Protein AF-A0A1C3ESZ2-F1 (afdb_monomer_lite)

Secondary structure (DSSP, 8-state):
-------S----------TTHHHHHHHHHHHHHHHHHHHHH-------HHHHHHHHHHHHHHHHHTT--EEEEETTGGG---HHHHHHHHHHHTT--TTT--EEEEE---THHHHHHHT-HHHHTT-S-----PPPPHHHHHHHHHHHHHHTT--S--B-HHHHHHHHHHHTT-HHHHHHHHHHHHHHHHHTT-SSB-HHHHHHHHHHHHHHHH-

Sequence (215 aa):
AEQGDPATRKNAFFHSSAGGVQSVFAELLGYIASKLVHAATGDHRPVTADSSLQMIEQHLTALTAAGTKTILLFDDAQLIEDRRVFGVIQSLMNFSQPGKMELVTIFAGQLELVSAIKRMRPLDERMAFKCLLLPLSLEETTQYVTGRMAAAGCRANVFSTDALQAIHLLSSGVPRRINRLCDFALLVGYSENLARLTAEHIHAVAEEMLSAMAA

Structure (mmCIF, N/CA/C/O backbone):
data_AF-A0A1C3ESZ2-F1
#
_entry.id   AF-A0A1C3ESZ2-F1
#
loop_
_atom_site.group_PDB
_atom_site.id
_atom_site.type_symbol
_atom_site.label_atom_id
_atom_site.label_alt_id
_atom_site.label_comp_id
_atom_site.label_asym_id
_atom_site.label_entity_id
_atom_site.label_seq_id
_atom_site.pdbx_PDB_ins_code
_atom_site.Cartn_x
_atom_site.Cartn_y
_atom_site.Cartn_z
_atom_site.occupancy
_atom_site.B_iso_or_equiv
_atom_site.auth_seq_id
_atom_site.auth_comp_id
_atom_site.auth_asym_id
_atom_site.auth_atom_id
_atom_site.pdbx_PDB_model_num
ATOM 1 N N . ALA A 1 1 ? 37.715 9.803 -52.782 1.00 34.69 1 ALA A N 1
ATOM 2 C CA . ALA A 1 1 ? 38.338 10.292 -51.542 1.00 34.69 1 ALA A CA 1
ATOM 3 C C . ALA A 1 1 ? 37.195 10.679 -50.610 1.00 34.69 1 ALA A C 1
ATOM 5 O O . ALA A 1 1 ? 36.602 11.728 -50.810 1.00 34.69 1 ALA A O 1
ATOM 6 N N . GLU A 1 2 ? 36.553 9.676 -50.002 1.00 29.61 2 GLU A N 1
ATOM 7 C CA . GLU A 1 2 ? 36.829 9.175 -48.628 1.00 29.61 2 GLU A CA 1
ATOM 8 C C . GLU A 1 2 ? 36.249 10.148 -47.583 1.00 29.61 2 GLU A C 1
ATOM 10 O O . GLU A 1 2 ? 36.651 11.302 -47.542 1.00 29.61 2 GLU A O 1
ATOM 15 N N . GLN A 1 3 ? 35.108 9.832 -46.945 1.00 27.58 3 GLN A N 1
ATOM 16 C CA . GLN A 1 3 ? 34.959 9.007 -45.717 1.00 27.58 3 GLN A CA 1
ATOM 17 C C . GLN A 1 3 ? 35.785 9.568 -44.541 1.00 27.58 3 GLN A C 1
ATOM 19 O O . GLN A 1 3 ? 36.974 9.785 -44.692 1.00 27.58 3 GLN A O 1
ATOM 24 N N . GLY A 1 4 ? 35.269 9.796 -43.332 1.00 28.92 4 GLY A N 1
ATOM 25 C CA . GLY A 1 4 ? 33.964 9.523 -42.736 1.00 28.92 4 GLY A CA 1
ATOM 26 C C . GLY A 1 4 ? 33.914 10.088 -41.304 1.00 28.92 4 GLY A C 1
ATOM 27 O O . GLY A 1 4 ? 34.942 10.441 -40.732 1.00 28.92 4 GLY A O 1
ATOM 28 N N . ASP A 1 5 ? 32.709 10.172 -40.746 1.00 32.16 5 ASP A N 1
ATOM 29 C CA . ASP A 1 5 ? 32.424 10.544 -39.355 1.00 32.16 5 ASP A CA 1
ATOM 30 C C . ASP A 1 5 ? 32.190 9.267 -38.515 1.00 32.16 5 ASP A C 1
ATOM 32 O O . ASP A 1 5 ? 31.313 8.473 -38.880 1.00 32.16 5 ASP A O 1
ATOM 36 N N . PRO A 1 6 ? 32.946 9.014 -37.424 1.00 32.72 6 PRO A N 1
ATOM 37 C CA . PRO A 1 6 ? 32.731 7.858 -36.567 1.00 32.72 6 PRO A CA 1
ATOM 38 C C . PRO A 1 6 ? 32.384 8.268 -35.123 1.00 32.72 6 PRO A C 1
ATOM 40 O O . PRO A 1 6 ? 33.238 8.184 -34.241 1.00 32.72 6 PRO A O 1
ATOM 43 N N . ALA A 1 7 ? 31.137 8.662 -34.825 1.00 32.56 7 ALA A N 1
ATOM 44 C CA . ALA A 1 7 ? 30.740 8.859 -33.418 1.00 32.56 7 ALA A CA 1
ATOM 45 C C . ALA A 1 7 ? 29.271 8.580 -33.029 1.00 32.56 7 ALA A C 1
ATOM 47 O O . ALA A 1 7 ? 28.876 8.929 -31.917 1.00 32.56 7 ALA A O 1
ATOM 48 N N . THR A 1 8 ? 28.441 7.920 -33.851 1.00 35.66 8 THR A N 1
ATOM 49 C CA . THR A 1 8 ? 27.009 7.720 -33.493 1.00 35.66 8 THR A CA 1
ATOM 50 C C . THR A 1 8 ? 26.439 6.328 -33.770 1.00 35.66 8 THR A C 1
ATOM 52 O O . THR A 1 8 ? 25.285 6.179 -34.158 1.00 35.66 8 THR A O 1
ATOM 55 N N . ARG A 1 9 ? 27.215 5.272 -33.507 1.00 29.39 9 ARG A N 1
ATOM 56 C CA . ARG A 1 9 ? 26.671 3.913 -33.338 1.00 29.39 9 ARG A CA 1
ATOM 57 C C . ARG A 1 9 ? 27.417 3.164 -32.242 1.00 29.39 9 ARG A C 1
ATOM 59 O O . ARG A 1 9 ? 28.339 2.404 -32.509 1.00 29.39 9 ARG A O 1
ATOM 66 N N . LYS A 1 10 ? 26.969 3.328 -30.998 1.00 26.47 10 LYS A N 1
ATOM 67 C CA . LYS A 1 10 ? 27.101 2.267 -29.992 1.00 26.47 10 LYS A CA 1
ATOM 68 C C . LYS A 1 10 ? 25.783 1.505 -29.957 1.00 26.47 10 LYS A C 1
ATOM 70 O O . LYS A 1 10 ? 25.014 1.606 -29.010 1.00 26.47 10 LYS A O 1
ATOM 75 N N . ASN A 1 11 ? 25.528 0.768 -31.039 1.00 28.88 11 ASN A N 1
ATOM 76 C CA . ASN A 1 11 ? 24.635 -0.377 -30.964 1.00 28.88 11 ASN A CA 1
ATOM 77 C C . ASN A 1 11 ? 25.188 -1.277 -29.858 1.00 28.88 11 ASN A C 1
ATOM 79 O O . ASN A 1 11 ? 26.387 -1.566 -29.841 1.00 28.88 11 ASN A O 1
ATOM 83 N N . ALA A 1 12 ? 24.329 -1.656 -28.921 1.00 30.34 12 ALA A N 1
ATOM 84 C CA . ALA A 1 12 ? 24.609 -2.665 -27.920 1.00 30.34 12 ALA A CA 1
ATOM 85 C C . ALA A 1 12 ? 24.914 -3.994 -28.634 1.00 30.34 12 ALA A C 1
ATOM 87 O O . ALA A 1 12 ? 24.028 -4.797 -28.901 1.00 30.34 12 ALA A O 1
ATOM 88 N N . PHE A 1 13 ? 26.174 -4.190 -29.021 1.00 26.06 13 PHE A N 1
ATOM 89 C CA . PHE A 1 13 ? 26.676 -5.459 -29.523 1.00 26.06 13 PHE A CA 1
ATOM 90 C C . PHE A 1 13 ? 26.747 -6.432 -28.347 1.00 26.06 13 PHE A C 1
ATOM 92 O O . PHE A 1 13 ? 27.609 -6.294 -27.481 1.00 26.06 13 PHE A O 1
ATOM 99 N N . PHE A 1 14 ? 25.873 -7.435 -28.335 1.00 34.31 14 PHE A N 1
ATOM 100 C CA . PHE A 1 14 ? 26.014 -8.602 -27.469 1.00 34.31 14 PHE A CA 1
ATOM 101 C C . PHE A 1 14 ? 26.018 -9.862 -28.336 1.00 34.31 14 PHE A C 1
ATOM 103 O O . PHE A 1 14 ? 24.979 -10.342 -28.783 1.00 34.31 14 PHE A O 1
ATOM 110 N N . HIS A 1 15 ? 27.222 -10.373 -28.609 1.00 28.59 15 HIS A N 1
ATOM 111 C CA . HIS A 1 15 ? 27.424 -11.653 -29.279 1.00 28.59 15 HIS A CA 1
ATOM 112 C C . HIS A 1 15 ? 27.207 -12.835 -28.319 1.00 28.59 15 HIS A C 1
ATOM 114 O O . HIS A 1 15 ? 27.638 -12.830 -27.170 1.00 28.59 15 HIS A O 1
ATOM 120 N N . SER A 1 16 ? 26.546 -13.846 -28.886 1.00 35.28 16 SER A N 1
ATOM 121 C CA . SER A 1 16 ? 26.226 -15.204 -28.434 1.00 35.28 16 SER A CA 1
ATOM 122 C C . SER A 1 16 ? 27.235 -15.922 -27.521 1.00 35.28 16 SER A C 1
ATOM 124 O O . SER A 1 16 ? 28.388 -16.128 -27.896 1.00 35.28 16 SER A O 1
ATOM 126 N N . SER A 1 17 ? 26.738 -16.469 -26.405 1.00 30.50 17 SER A N 1
ATOM 127 C CA . SER A 1 17 ? 26.894 -17.890 -26.020 1.00 30.50 17 SER A CA 1
ATOM 128 C C . SER A 1 17 ? 26.092 -18.214 -24.740 1.00 30.50 17 SER A C 1
ATOM 130 O O . SER A 1 17 ? 26.008 -17.396 -23.831 1.00 30.50 17 SER A O 1
ATOM 132 N N . ALA A 1 18 ? 25.514 -19.424 -24.689 1.00 35.22 18 ALA A N 1
ATOM 133 C CA . ALA A 1 18 ? 24.713 -20.046 -23.614 1.00 35.22 18 ALA A CA 1
ATOM 134 C C . ALA A 1 18 ? 23.215 -19.647 -23.516 1.00 35.22 18 ALA A C 1
ATOM 136 O O . ALA A 1 18 ? 22.815 -18.646 -22.919 1.00 35.22 18 ALA A O 1
ATOM 137 N N . GLY A 1 19 ? 22.367 -20.517 -24.082 1.00 39.34 19 GLY A N 1
ATOM 138 C CA . GLY A 1 19 ? 20.921 -20.376 -24.317 1.00 39.34 19 GLY A CA 1
ATOM 139 C C . GLY A 1 19 ? 19.986 -20.392 -23.100 1.00 39.34 19 GLY A C 1
ATOM 140 O O . GLY A 1 19 ? 18.887 -20.916 -23.197 1.00 39.34 19 GLY A O 1
ATOM 141 N N . GLY A 1 20 ? 20.381 -19.799 -21.974 1.00 43.81 20 GLY A N 1
ATOM 142 C CA . GLY A 1 20 ? 19.466 -19.522 -20.855 1.00 43.81 20 GLY A CA 1
ATOM 143 C C . GLY A 1 20 ? 19.143 -18.035 -20.681 1.00 43.81 20 GLY A C 1
ATOM 144 O O . GLY A 1 20 ? 18.100 -17.686 -20.140 1.00 43.81 20 GLY A O 1
ATOM 145 N N . VAL A 1 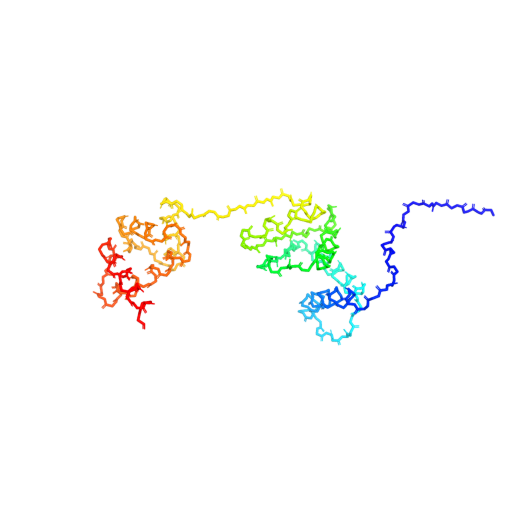21 ? 20.045 -17.145 -21.112 1.00 43.34 21 VAL A N 1
ATOM 146 C CA . VAL A 1 21 ? 19.973 -15.694 -20.845 1.00 43.34 21 VAL A CA 1
ATOM 147 C C . VAL A 1 21 ? 19.064 -14.963 -21.832 1.00 43.34 21 VAL A C 1
ATOM 149 O O . VAL A 1 21 ? 18.317 -14.077 -21.431 1.00 43.34 21 VAL A O 1
ATOM 152 N N . GLN A 1 22 ? 19.087 -15.355 -23.109 1.00 51.62 22 GLN A N 1
ATOM 153 C CA . GLN A 1 22 ? 18.231 -14.751 -24.132 1.00 51.62 22 GLN A CA 1
ATOM 154 C C . GLN A 1 22 ? 16.761 -15.172 -24.011 1.00 51.62 22 GLN A C 1
ATOM 156 O O . GLN A 1 22 ? 15.903 -14.383 -24.386 1.00 51.62 22 GLN A O 1
ATOM 161 N N . SER A 1 23 ? 16.465 -16.359 -23.462 1.00 55.69 23 SER A N 1
ATOM 162 C CA . SER A 1 23 ? 15.087 -16.872 -23.355 1.00 55.69 23 SER A CA 1
ATOM 163 C C . SER A 1 23 ? 14.246 -16.009 -22.419 1.00 55.69 23 SER A C 1
ATOM 165 O O . SER A 1 23 ? 13.279 -15.407 -22.857 1.00 55.69 23 SER A O 1
ATOM 167 N N . VAL A 1 24 ? 14.692 -15.815 -21.172 1.00 60.03 24 VAL A N 1
ATOM 168 C CA . VAL A 1 24 ? 13.964 -15.015 -20.165 1.00 60.03 24 VAL A CA 1
ATOM 169 C C . VAL A 1 24 ? 13.842 -13.543 -20.583 1.00 60.03 24 VAL A C 1
ATOM 171 O O . VAL A 1 24 ? 12.816 -12.901 -20.366 1.00 60.03 24 VAL A O 1
ATOM 174 N N . PHE A 1 25 ? 14.885 -13.003 -21.221 1.00 62.44 25 PHE A N 1
ATOM 175 C CA . PHE A 1 25 ? 14.895 -11.643 -21.764 1.00 62.44 25 PHE A CA 1
ATOM 176 C C . PHE A 1 25 ? 13.860 -11.474 -22.888 1.00 62.44 25 PHE A C 1
ATOM 178 O O . PHE A 1 25 ? 13.058 -10.540 -22.860 1.00 62.44 25 PHE A O 1
ATOM 185 N N . ALA A 1 26 ? 13.856 -12.394 -23.857 1.00 62.09 26 ALA A N 1
ATOM 186 C CA . ALA A 1 26 ? 12.909 -12.394 -24.966 1.00 62.09 26 ALA A CA 1
ATOM 187 C C . ALA A 1 26 ? 11.475 -12.686 -24.502 1.00 62.09 26 ALA A C 1
ATOM 189 O O . ALA A 1 26 ? 10.543 -12.089 -25.026 1.00 62.09 26 ALA A O 1
ATOM 190 N N . GLU A 1 27 ? 11.295 -13.545 -23.500 1.00 65.25 27 GLU A N 1
ATOM 191 C CA . GLU A 1 27 ? 9.994 -13.877 -22.915 1.00 65.25 27 GLU A CA 1
ATOM 192 C C . GLU A 1 27 ? 9.371 -12.678 -22.202 1.00 65.25 27 GLU A C 1
ATOM 194 O O . GLU A 1 27 ? 8.210 -12.369 -22.454 1.00 65.25 27 GLU A O 1
ATOM 199 N N . LEU A 1 28 ? 10.126 -11.955 -21.363 1.00 70.75 28 LEU A N 1
ATOM 200 C CA . LEU A 1 28 ? 9.598 -10.770 -20.683 1.00 70.75 28 LEU A CA 1
ATOM 201 C C . LEU A 1 28 ? 9.278 -9.649 -21.677 1.00 70.75 28 LEU A C 1
ATOM 203 O O . LEU A 1 28 ? 8.217 -9.035 -21.589 1.00 70.75 28 LEU A O 1
ATOM 207 N N . LEU A 1 29 ? 10.169 -9.389 -22.637 1.00 71.75 29 LEU A N 1
ATOM 208 C CA . LEU A 1 29 ? 9.918 -8.383 -23.669 1.00 71.75 29 LEU A CA 1
ATOM 209 C C . LEU A 1 29 ? 8.760 -8.774 -24.579 1.00 71.75 29 LEU A C 1
ATOM 211 O O . LEU A 1 29 ? 7.931 -7.923 -24.877 1.00 71.75 29 LEU A O 1
ATOM 215 N N . GLY A 1 30 ? 8.664 -10.043 -24.966 1.00 69.19 30 GLY A N 1
ATOM 216 C CA . GLY A 1 30 ? 7.544 -10.573 -25.734 1.00 69.19 30 GLY A CA 1
ATOM 217 C C . GLY A 1 30 ? 6.235 -10.523 -24.947 1.00 69.19 30 GLY A C 1
ATOM 218 O O . GLY A 1 30 ? 5.194 -10.189 -25.507 1.00 69.19 30 GLY A O 1
ATOM 219 N N . TYR A 1 31 ? 6.263 -10.768 -23.636 1.00 73.94 31 TYR A N 1
ATOM 220 C CA . TYR A 1 31 ? 5.101 -10.617 -22.760 1.00 73.94 31 TYR A CA 1
ATOM 221 C C . TYR A 1 31 ? 4.662 -9.153 -22.643 1.00 73.94 31 TYR A C 1
ATOM 223 O O . TYR A 1 31 ? 3.480 -8.851 -22.783 1.00 73.94 31 TYR A O 1
ATOM 231 N N . ILE A 1 32 ? 5.598 -8.224 -22.439 1.00 74.69 32 ILE A N 1
ATOM 232 C CA . ILE A 1 32 ? 5.291 -6.789 -22.361 1.00 74.69 32 ILE A CA 1
ATOM 233 C C . ILE A 1 32 ? 4.792 -6.278 -23.715 1.00 74.69 32 ILE A C 1
ATOM 235 O O . ILE A 1 32 ? 3.748 -5.633 -23.774 1.00 74.69 32 ILE A O 1
ATOM 239 N N . ALA A 1 33 ? 5.495 -6.599 -24.803 1.00 73.44 33 ALA A N 1
ATOM 240 C CA . ALA A 1 33 ? 5.103 -6.224 -26.155 1.00 73.44 33 ALA A CA 1
ATOM 241 C C . ALA A 1 33 ? 3.730 -6.802 -26.490 1.00 73.44 33 ALA A C 1
ATOM 243 O O . ALA A 1 33 ? 2.867 -6.058 -26.934 1.00 73.44 33 ALA A O 1
ATOM 244 N N . SER A 1 34 ? 3.473 -8.078 -26.192 1.00 70.94 34 SER A N 1
ATOM 245 C CA . SER A 1 34 ? 2.149 -8.654 -26.420 1.00 70.94 34 SER A CA 1
ATOM 246 C C . SER A 1 34 ? 1.077 -7.997 -25.555 1.00 70.94 34 SER A C 1
ATOM 248 O O . SER A 1 34 ? 0.029 -7.628 -26.057 1.00 70.94 34 SER A O 1
ATOM 250 N N . LYS A 1 35 ? 1.302 -7.728 -24.269 1.00 70.69 35 LYS A N 1
ATOM 251 C CA . LYS A 1 35 ? 0.285 -7.052 -23.444 1.00 70.69 35 LYS A CA 1
ATOM 252 C C . LYS A 1 35 ? 0.006 -5.612 -23.882 1.00 70.69 35 LYS A C 1
ATOM 254 O O . LYS A 1 35 ? -1.152 -5.201 -23.849 1.00 70.69 35 LYS A O 1
ATOM 259 N N . LEU A 1 36 ? 1.024 -4.871 -24.317 1.00 68.50 36 LEU A N 1
ATOM 260 C CA . LEU A 1 36 ? 0.876 -3.493 -24.795 1.00 68.50 36 LEU A CA 1
ATOM 261 C C . LEU A 1 36 ? 0.293 -3.424 -26.218 1.00 68.50 36 LEU A C 1
ATOM 263 O O . LEU A 1 36 ? -0.526 -2.555 -26.505 1.00 68.50 36 LEU A O 1
ATOM 267 N N . VAL A 1 37 ? 0.672 -4.352 -27.101 1.00 64.06 37 VAL A N 1
ATOM 268 C CA . VAL A 1 37 ? 0.309 -4.347 -28.530 1.00 64.06 37 VAL A CA 1
ATOM 269 C C . VAL A 1 37 ? -0.937 -5.192 -28.820 1.00 64.06 37 VAL A C 1
ATOM 271 O O . VAL A 1 37 ? -1.746 -4.800 -29.663 1.00 64.06 37 VAL A O 1
ATOM 274 N N . HIS A 1 38 ? -1.187 -6.296 -28.106 1.00 59.81 38 HIS A N 1
ATOM 275 C CA . HIS A 1 38 ? -2.423 -7.090 -28.248 1.00 59.81 38 HIS A CA 1
ATOM 276 C C . HIS A 1 38 ? -3.645 -6.375 -27.702 1.00 59.81 38 HIS A C 1
ATOM 278 O O . HIS A 1 38 ? -4.732 -6.600 -28.226 1.00 59.81 38 HIS A O 1
ATOM 284 N N . ALA A 1 39 ? -3.480 -5.482 -26.722 1.00 52.19 39 ALA A N 1
ATOM 285 C CA . ALA A 1 39 ? -4.544 -4.556 -26.343 1.00 52.19 39 ALA A CA 1
ATOM 286 C C . ALA A 1 39 ? -4.991 -3.675 -27.531 1.00 52.19 39 ALA A C 1
ATOM 288 O O . ALA A 1 39 ? -6.114 -3.180 -27.527 1.00 52.19 39 ALA A O 1
ATOM 289 N N . ALA A 1 40 ? -4.143 -3.522 -28.560 1.00 50.81 40 ALA A N 1
ATOM 290 C CA . ALA A 1 40 ? -4.396 -2.701 -29.739 1.00 50.81 40 ALA A CA 1
ATOM 291 C C . ALA A 1 40 ? -4.649 -3.482 -31.052 1.00 50.81 40 ALA A C 1
ATOM 293 O O . ALA A 1 40 ? -5.308 -2.935 -31.932 1.00 50.81 40 ALA A O 1
ATOM 294 N N . THR A 1 41 ? -4.131 -4.711 -31.242 1.00 53.59 41 THR A N 1
ATOM 295 C CA . THR A 1 41 ? -4.064 -5.332 -32.597 1.00 53.59 41 THR A CA 1
ATOM 296 C C . THR A 1 41 ? -4.279 -6.854 -32.713 1.00 53.59 41 THR A C 1
ATOM 298 O O . THR A 1 41 ? -4.501 -7.333 -33.821 1.00 53.59 41 THR A O 1
ATOM 301 N N . GLY A 1 42 ? -4.257 -7.635 -31.624 1.00 51.38 42 GLY A N 1
ATOM 302 C CA . GLY A 1 42 ? -4.552 -9.085 -31.644 1.00 51.38 42 GLY A CA 1
ATOM 303 C C . GLY A 1 42 ? -3.536 -10.033 -32.327 1.00 51.38 42 GLY A C 1
ATOM 304 O O . GLY A 1 42 ? -3.797 -11.237 -32.392 1.00 51.38 42 GLY A O 1
ATOM 305 N N . ASP A 1 43 ? -2.384 -9.558 -32.812 1.00 51.94 43 ASP A N 1
ATOM 306 C CA . ASP A 1 43 ? -1.439 -10.353 -33.625 1.00 51.94 43 ASP A CA 1
ATOM 307 C C . ASP A 1 43 ? -0.484 -11.238 -32.787 1.00 51.94 43 ASP A C 1
ATOM 309 O O . ASP A 1 43 ? 0.263 -10.743 -31.951 1.00 51.94 43 ASP A O 1
ATOM 313 N N . HIS A 1 44 ? -0.470 -12.560 -33.012 1.00 52.59 44 HIS A N 1
ATOM 314 C CA . HIS A 1 44 ? 0.308 -13.559 -32.246 1.00 52.59 44 HIS A CA 1
ATOM 315 C C . HIS A 1 44 ? 1.543 -14.083 -33.007 1.00 52.59 44 HIS A C 1
ATOM 317 O O . HIS A 1 44 ? 1.755 -15.294 -33.115 1.00 52.59 44 HIS A O 1
ATOM 323 N N . ARG A 1 45 ? 2.378 -13.203 -33.565 1.00 53.38 45 ARG A N 1
ATOM 324 C CA . ARG A 1 45 ? 3.646 -13.641 -34.180 1.00 53.38 45 ARG A CA 1
ATOM 325 C C . ARG A 1 45 ? 4.730 -13.855 -33.118 1.00 53.38 45 ARG A C 1
ATOM 327 O O . ARG A 1 45 ? 4.788 -13.078 -32.170 1.00 53.38 45 ARG A O 1
ATOM 334 N N . PRO A 1 46 ? 5.610 -14.864 -33.259 1.00 50.88 46 PRO A N 1
ATOM 335 C CA . PRO A 1 46 ? 6.780 -15.001 -32.399 1.00 50.88 46 PRO A CA 1
ATOM 336 C C . PRO A 1 46 ? 7.703 -13.798 -32.622 1.00 50.88 46 PRO A C 1
ATOM 338 O O . PRO A 1 46 ? 8.281 -13.629 -33.695 1.00 50.88 46 PRO A O 1
ATOM 341 N N . VAL A 1 47 ? 7.786 -12.932 -31.615 1.00 59.88 47 VAL A N 1
ATOM 342 C CA . VAL A 1 47 ? 8.545 -11.681 -31.664 1.00 59.88 47 VAL A CA 1
ATOM 343 C C . VAL A 1 47 ? 9.939 -11.941 -31.091 1.00 59.88 47 VAL A C 1
ATOM 345 O O . VAL A 1 47 ? 10.084 -12.554 -30.034 1.00 59.88 47 VAL A O 1
ATOM 348 N N . THR A 1 48 ? 10.989 -11.504 -31.785 1.00 68.88 48 THR A N 1
ATOM 349 C CA . THR A 1 48 ? 12.347 -11.504 -31.220 1.00 68.88 48 THR A CA 1
ATOM 350 C C . THR A 1 48 ? 12.457 -10.436 -30.130 1.00 68.88 48 THR A C 1
ATOM 352 O O . THR A 1 48 ? 11.652 -9.506 -30.068 1.00 68.88 48 THR A O 1
ATOM 355 N N . ALA A 1 49 ? 13.474 -10.520 -29.273 1.00 67.56 49 ALA A N 1
ATOM 356 C CA . ALA A 1 49 ? 13.677 -9.506 -28.240 1.00 67.56 49 ALA A CA 1
ATOM 357 C C . ALA A 1 49 ? 13.853 -8.089 -28.832 1.00 67.56 49 ALA A C 1
ATOM 359 O O . ALA A 1 49 ? 13.246 -7.137 -28.347 1.00 67.56 49 ALA A O 1
ATOM 360 N N . ASP A 1 50 ? 14.599 -7.968 -29.935 1.00 69.62 50 ASP A N 1
ATOM 361 C CA . ASP A 1 50 ? 14.833 -6.687 -30.614 1.00 69.62 50 ASP A CA 1
ATOM 362 C C . ASP A 1 50 ? 13.561 -6.121 -31.254 1.00 69.62 50 ASP A C 1
ATOM 364 O O . ASP A 1 50 ? 13.277 -4.930 -31.133 1.00 69.62 50 ASP A O 1
ATOM 368 N N . SER A 1 51 ? 12.752 -6.973 -31.894 1.00 75.06 51 SER A N 1
ATOM 369 C CA . SER A 1 51 ? 11.473 -6.528 -32.463 1.00 75.06 51 SER A CA 1
ATOM 370 C C . SER A 1 51 ? 10.459 -6.172 -31.374 1.00 75.06 51 SER A C 1
ATOM 372 O O . SER A 1 51 ? 9.703 -5.220 -31.546 1.00 75.06 51 SER A O 1
ATOM 374 N N . SER A 1 52 ? 10.504 -6.843 -30.219 1.00 78.50 52 SER A N 1
ATOM 375 C CA . SER A 1 52 ? 9.676 -6.505 -29.056 1.00 78.50 52 SER A CA 1
ATOM 376 C C . SER A 1 52 ? 10.045 -5.131 -28.495 1.00 78.50 52 SER A C 1
ATOM 378 O O . SER A 1 52 ? 9.161 -4.315 -28.248 1.00 78.50 52 SER A O 1
ATOM 380 N N . LEU A 1 53 ? 11.343 -4.837 -28.348 1.00 75.75 53 LEU A N 1
ATOM 381 C CA . LEU A 1 53 ? 11.820 -3.516 -27.920 1.00 75.75 53 LEU A CA 1
ATOM 382 C C . LEU A 1 53 ? 11.389 -2.419 -28.891 1.00 75.75 53 LEU A C 1
ATOM 384 O O . LEU A 1 53 ? 10.871 -1.397 -28.449 1.00 75.75 53 LEU A O 1
ATOM 388 N N . GLN A 1 54 ? 11.546 -2.649 -30.197 1.00 78.19 54 GLN A N 1
ATOM 389 C CA . GLN A 1 54 ? 11.148 -1.681 -31.217 1.00 78.19 54 GLN A CA 1
ATOM 390 C C . GLN A 1 54 ? 9.635 -1.417 -31.200 1.00 78.19 54 GLN A C 1
ATOM 392 O O . GLN A 1 54 ? 9.210 -0.269 -31.316 1.00 78.19 54 GLN A O 1
ATOM 397 N N . MET A 1 55 ? 8.816 -2.458 -31.019 1.00 79.12 55 MET A N 1
ATOM 398 C CA . MET A 1 55 ? 7.363 -2.314 -30.881 1.00 79.12 55 MET A CA 1
ATOM 399 C C . MET A 1 55 ? 6.985 -1.511 -29.634 1.00 79.12 55 MET A C 1
ATOM 401 O O . MET A 1 55 ? 6.147 -0.612 -29.712 1.00 79.12 55 MET A O 1
ATOM 405 N N . ILE A 1 56 ? 7.617 -1.808 -28.494 1.00 80.00 56 ILE A N 1
ATOM 406 C CA . ILE A 1 56 ? 7.396 -1.079 -27.241 1.00 80.00 56 ILE A CA 1
ATOM 407 C C . ILE A 1 56 ? 7.781 0.395 -27.422 1.00 80.00 56 ILE A C 1
ATOM 409 O O . ILE A 1 56 ? 6.983 1.274 -27.108 1.00 80.00 56 ILE A O 1
ATOM 413 N N . GLU A 1 57 ? 8.958 0.682 -27.979 1.00 80.19 57 GLU A N 1
ATOM 414 C CA . GLU A 1 57 ? 9.437 2.049 -28.216 1.00 80.19 57 GLU A CA 1
ATOM 415 C C . GLU A 1 57 ? 8.493 2.842 -29.136 1.00 80.19 57 GLU A C 1
ATOM 417 O O . GLU A 1 57 ? 8.116 3.974 -28.819 1.00 80.19 57 GLU A O 1
ATOM 422 N N . GLN A 1 58 ? 8.044 2.241 -30.243 1.00 81.50 58 GLN A N 1
ATOM 423 C CA . GLN A 1 58 ? 7.085 2.867 -31.161 1.00 81.50 58 GLN A CA 1
ATOM 424 C C . GLN A 1 58 ? 5.756 3.183 -30.471 1.00 81.50 58 GLN A C 1
ATOM 426 O O . GLN A 1 58 ? 5.219 4.281 -30.632 1.00 81.50 58 GLN A O 1
ATOM 431 N N . HIS A 1 59 ? 5.238 2.245 -29.678 1.00 80.56 59 HIS A N 1
ATOM 432 C CA . HIS A 1 59 ? 3.978 2.431 -28.969 1.00 80.56 59 HIS A CA 1
ATOM 433 C C . HIS A 1 59 ? 4.076 3.533 -27.903 1.00 80.56 59 HIS A C 1
ATOM 435 O O . HIS A 1 59 ? 3.225 4.421 -27.847 1.00 80.56 59 HIS A O 1
ATOM 441 N N . LEU A 1 60 ? 5.146 3.538 -27.104 1.00 79.44 60 LEU A N 1
ATOM 442 C CA . LEU A 1 60 ? 5.383 4.563 -26.081 1.00 79.44 60 LEU A CA 1
ATOM 443 C C . LEU A 1 60 ? 5.594 5.956 -26.694 1.00 79.44 60 LEU A C 1
ATOM 445 O O . LEU A 1 60 ? 5.124 6.958 -26.145 1.00 79.44 60 LEU A O 1
ATOM 449 N N . THR A 1 61 ? 6.235 6.022 -27.864 1.00 81.56 61 THR A N 1
ATOM 450 C CA . THR A 1 61 ? 6.377 7.267 -28.632 1.00 81.56 61 THR A CA 1
ATOM 451 C C . THR A 1 61 ? 5.016 7.785 -29.098 1.00 81.56 61 THR A C 1
ATOM 453 O O . THR A 1 61 ? 4.729 8.972 -28.948 1.00 81.56 61 THR A O 1
ATOM 456 N N . ALA A 1 62 ? 4.145 6.908 -29.609 1.00 82.19 62 ALA A N 1
ATOM 457 C CA . ALA A 1 62 ? 2.799 7.285 -30.038 1.00 82.19 62 ALA A CA 1
ATOM 458 C C . ALA A 1 62 ? 1.933 7.791 -28.869 1.00 82.19 62 ALA A C 1
ATOM 460 O O . ALA A 1 62 ? 1.267 8.818 -29.002 1.00 82.19 62 ALA A O 1
ATOM 461 N N . LEU A 1 63 ? 1.988 7.125 -27.709 1.00 80.88 63 LEU A N 1
ATOM 462 C CA . LEU A 1 63 ? 1.295 7.569 -26.492 1.00 80.88 63 LEU A CA 1
ATOM 463 C C . LEU A 1 63 ? 1.791 8.940 -26.024 1.00 80.88 63 LEU A C 1
ATOM 465 O O . LEU A 1 63 ? 0.982 9.817 -25.716 1.00 80.88 63 LEU A O 1
ATOM 469 N N . THR A 1 64 ? 3.108 9.154 -26.038 1.00 80.06 64 THR A N 1
ATOM 470 C CA . THR A 1 64 ? 3.695 10.449 -25.665 1.00 80.06 64 THR A CA 1
ATOM 471 C C . THR A 1 64 ? 3.271 11.550 -26.641 1.00 80.06 64 THR A C 1
ATOM 473 O O . THR A 1 64 ? 2.883 12.633 -26.207 1.00 80.06 64 THR A O 1
ATOM 476 N N . ALA A 1 65 ? 3.271 11.276 -27.951 1.00 82.25 65 ALA A N 1
ATOM 477 C CA . ALA A 1 65 ? 2.801 12.219 -28.970 1.00 82.25 65 ALA A CA 1
ATOM 478 C C . ALA A 1 65 ? 1.310 12.574 -28.806 1.00 82.25 65 ALA A C 1
ATOM 480 O O . ALA A 1 65 ? 0.907 13.695 -29.105 1.00 82.25 65 ALA A O 1
AT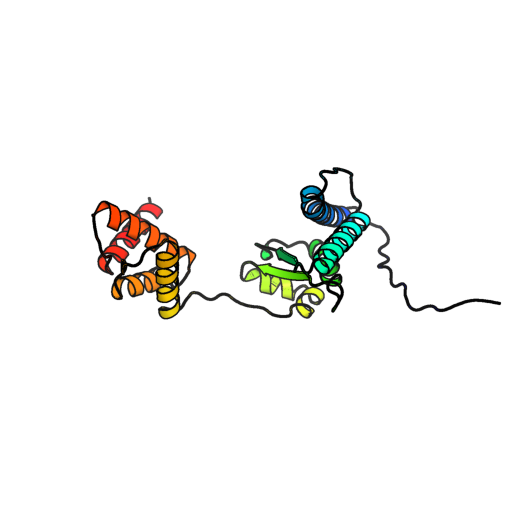OM 481 N N . ALA A 1 66 ? 0.505 11.650 -28.275 1.00 83.88 66 ALA A N 1
ATOM 482 C CA . ALA A 1 66 ? -0.887 11.887 -27.897 1.00 83.88 66 ALA A CA 1
ATOM 483 C C . ALA A 1 66 ? -1.049 12.603 -26.535 1.00 83.88 66 ALA A C 1
ATOM 485 O O . ALA A 1 66 ? -2.169 12.733 -26.043 1.00 83.88 66 ALA A O 1
ATOM 486 N N . GLY A 1 67 ? 0.043 13.038 -25.894 1.00 79.19 67 GLY A N 1
ATOM 487 C CA . GLY A 1 67 ? 0.027 13.688 -24.578 1.00 79.19 67 GLY A CA 1
ATOM 488 C C . GLY A 1 67 ? -0.275 12.741 -23.412 1.00 79.19 67 GLY A C 1
ATOM 489 O O . GLY A 1 67 ? -0.583 13.195 -22.310 1.00 79.19 67 GLY A O 1
ATOM 490 N N . THR A 1 68 ? -0.209 11.426 -23.637 1.00 80.31 68 THR A N 1
ATOM 491 C CA . THR A 1 68 ? -0.493 10.411 -22.619 1.00 80.31 68 THR A CA 1
ATOM 492 C C . THR A 1 68 ? 0.782 10.046 -21.871 1.00 80.31 68 THR A C 1
ATOM 494 O O . THR A 1 68 ? 1.754 9.566 -22.453 1.00 80.31 68 THR A O 1
ATOM 497 N N . LYS A 1 69 ? 0.768 10.236 -20.550 1.00 79.31 69 LYS A N 1
ATOM 498 C CA . LYS A 1 69 ? 1.860 9.803 -19.672 1.00 79.31 69 LYS A CA 1
ATOM 499 C C . LYS A 1 69 ? 1.789 8.300 -19.465 1.00 79.31 69 LYS A C 1
ATOM 501 O O . LYS A 1 69 ? 0.728 7.783 -19.118 1.00 79.31 69 LYS A O 1
ATOM 506 N N . THR A 1 70 ? 2.915 7.611 -19.628 1.00 81.75 70 THR A N 1
ATOM 507 C CA . THR A 1 70 ? 2.964 6.157 -19.444 1.00 81.75 70 THR A CA 1
ATOM 508 C C . THR A 1 70 ? 3.670 5.800 -18.143 1.00 81.75 70 THR A C 1
ATOM 510 O O . THR A 1 70 ? 4.755 6.308 -17.854 1.00 81.75 70 THR A O 1
ATOM 513 N N . ILE A 1 71 ? 3.056 4.909 -17.361 1.00 85.12 71 ILE A N 1
ATOM 514 C CA . ILE A 1 71 ? 3.617 4.385 -16.114 1.00 85.12 71 ILE A CA 1
ATOM 515 C C . ILE A 1 71 ? 3.883 2.890 -16.283 1.00 85.12 71 ILE A C 1
ATOM 517 O O . ILE A 1 71 ? 2.980 2.133 -16.630 1.00 85.12 71 ILE A O 1
ATOM 521 N N . LEU A 1 72 ? 5.112 2.470 -15.997 1.00 85.00 72 LEU A N 1
ATOM 522 C CA . LEU A 1 72 ? 5.502 1.072 -15.873 1.00 85.00 72 LEU A CA 1
ATOM 523 C C . LEU A 1 72 ? 5.643 0.728 -14.388 1.00 85.00 72 LEU A C 1
ATOM 525 O O . LEU A 1 72 ? 6.576 1.185 -13.728 1.00 85.00 72 LEU A O 1
ATOM 529 N N . LEU A 1 73 ? 4.697 -0.050 -13.863 1.00 87.81 73 LEU A N 1
ATOM 530 C CA . LEU A 1 73 ? 4.671 -0.490 -12.470 1.00 87.81 73 LEU A CA 1
ATOM 531 C C . LEU A 1 73 ? 5.138 -1.944 -12.370 1.00 87.81 73 LEU A C 1
ATOM 533 O O . LEU A 1 73 ? 4.527 -2.838 -12.951 1.00 87.81 73 LEU A O 1
ATOM 537 N N . PHE A 1 74 ? 6.188 -2.166 -11.589 1.00 87.88 74 PHE A N 1
ATOM 538 C CA . PHE A 1 74 ? 6.603 -3.486 -11.133 1.00 87.88 74 PHE A CA 1
ATOM 539 C C . PHE A 1 74 ? 6.104 -3.673 -9.703 1.00 87.88 74 PHE A C 1
ATOM 541 O O . PHE A 1 74 ? 6.674 -3.090 -8.780 1.00 87.88 74 PHE A O 1
ATOM 548 N N . ASP A 1 75 ? 5.029 -4.439 -9.538 1.00 88.19 75 ASP A N 1
ATOM 549 C CA . ASP A 1 75 ? 4.551 -4.869 -8.222 1.00 88.19 75 ASP A CA 1
ATOM 550 C C . ASP A 1 75 ? 5.302 -6.126 -7.766 1.00 88.19 75 ASP A C 1
ATOM 552 O O . ASP A 1 75 ? 5.826 -6.873 -8.598 1.00 88.19 75 ASP A O 1
ATOM 556 N N . ASP A 1 76 ? 5.395 -6.327 -6.453 1.00 88.25 76 ASP A N 1
ATOM 557 C CA . ASP A 1 76 ? 6.196 -7.388 -5.829 1.00 88.25 76 ASP A CA 1
ATOM 558 C C . ASP A 1 76 ? 7.621 -7.505 -6.401 1.00 88.25 76 ASP A C 1
ATOM 560 O O . ASP A 1 76 ? 8.181 -8.595 -6.563 1.00 88.25 76 ASP A O 1
ATOM 564 N N . ALA A 1 77 ? 8.249 -6.365 -6.700 1.00 89.69 77 ALA A N 1
ATOM 565 C CA . ALA A 1 77 ? 9.532 -6.328 -7.393 1.00 89.69 77 ALA A CA 1
ATOM 566 C C . ALA A 1 77 ? 10.669 -7.022 -6.613 1.00 89.69 77 ALA A C 1
ATOM 568 O O . ALA A 1 77 ? 11.708 -7.333 -7.197 1.00 89.69 77 ALA A O 1
ATOM 569 N N . GLN A 1 78 ? 10.492 -7.301 -5.314 1.00 89.00 78 GLN A N 1
ATOM 570 C CA . GLN A 1 78 ? 11.415 -8.126 -4.527 1.00 89.00 78 GLN A CA 1
ATOM 571 C C . GLN A 1 78 ? 11.552 -9.559 -5.063 1.00 89.00 78 GLN A C 1
ATOM 573 O O . GLN A 1 78 ? 12.594 -10.174 -4.851 1.00 89.00 78 GLN A O 1
ATOM 578 N N . LEU A 1 79 ? 10.538 -10.074 -5.769 1.00 87.50 79 LEU A N 1
ATOM 579 C CA . LEU A 1 79 ? 10.551 -11.406 -6.383 1.00 87.50 79 LEU A CA 1
ATOM 580 C C . LEU A 1 79 ? 11.441 -11.473 -7.630 1.00 87.50 79 LEU A C 1
ATOM 582 O O . LEU A 1 79 ? 11.722 -12.556 -8.144 1.00 87.50 79 LEU A O 1
ATOM 586 N N . ILE A 1 80 ? 11.893 -10.324 -8.136 1.00 84.19 80 ILE A N 1
ATOM 587 C CA . ILE A 1 80 ? 12.840 -10.272 -9.243 1.00 84.19 80 ILE A CA 1
ATOM 588 C C . ILE A 1 80 ? 14.227 -10.602 -8.680 1.00 84.19 80 ILE A C 1
ATOM 590 O O . ILE A 1 80 ? 15.004 -9.733 -8.290 1.00 84.19 80 ILE A O 1
ATOM 594 N N . GLU A 1 81 ? 14.538 -11.891 -8.613 1.00 75.81 81 GLU A N 1
ATOM 595 C CA . GLU A 1 81 ? 15.843 -12.377 -8.150 1.00 75.81 81 GLU A CA 1
ATOM 596 C C . GLU A 1 81 ? 16.859 -12.467 -9.295 1.00 75.81 81 GLU A C 1
ATOM 598 O O . GLU A 1 81 ? 18.072 -12.341 -9.098 1.00 75.81 81 GLU A O 1
ATOM 603 N N . ASP A 1 82 ? 16.365 -12.652 -10.520 1.00 80.62 82 ASP A N 1
ATOM 604 C CA . ASP A 1 82 ? 17.198 -12.844 -11.694 1.00 80.62 82 ASP A CA 1
ATOM 605 C C . ASP A 1 82 ? 17.799 -11.523 -12.188 1.00 80.62 82 ASP A C 1
ATOM 607 O O . ASP A 1 82 ? 17.131 -10.681 -12.796 1.00 80.62 82 ASP A O 1
ATOM 611 N N . ARG A 1 83 ? 19.119 -11.381 -12.014 1.00 74.19 83 ARG A N 1
ATOM 612 C CA . ARG A 1 83 ? 19.898 -10.225 -12.482 1.00 74.19 83 ARG A CA 1
ATOM 613 C C . ARG A 1 83 ? 19.697 -9.916 -13.973 1.00 74.19 83 ARG A C 1
ATOM 615 O O . ARG A 1 83 ? 19.863 -8.768 -14.385 1.00 74.19 83 ARG A O 1
ATOM 622 N N . ARG A 1 84 ? 19.348 -10.917 -14.784 1.00 75.44 84 ARG A N 1
ATOM 623 C CA . ARG A 1 84 ? 19.132 -10.779 -16.233 1.00 75.44 84 ARG A CA 1
ATOM 624 C C . ARG A 1 84 ? 17.870 -9.978 -16.546 1.00 75.44 84 ARG A C 1
ATOM 626 O O . ARG A 1 84 ? 17.891 -9.157 -17.461 1.00 75.44 84 ARG A O 1
ATOM 633 N N . VAL A 1 85 ? 16.814 -10.142 -15.746 1.00 78.00 85 VAL A N 1
ATOM 634 C CA . VAL A 1 85 ? 15.553 -9.394 -15.884 1.00 78.00 85 VAL A CA 1
ATOM 635 C C . VAL A 1 85 ? 15.788 -7.899 -15.685 1.00 78.00 85 VAL A C 1
ATOM 637 O O . VAL A 1 85 ? 15.275 -7.075 -16.436 1.00 78.00 85 VAL A O 1
ATOM 640 N N . PHE A 1 86 ? 16.663 -7.522 -14.758 1.00 77.12 86 PHE A N 1
ATOM 641 C CA . PHE A 1 86 ? 16.994 -6.115 -14.545 1.00 77.12 86 PHE A CA 1
ATOM 642 C C . PHE A 1 86 ? 17.720 -5.461 -15.722 1.00 77.12 86 PHE A C 1
ATOM 644 O O . PHE A 1 86 ? 17.563 -4.261 -15.930 1.00 77.12 86 PHE A O 1
ATOM 651 N N . GLY A 1 87 ? 18.458 -6.229 -16.532 1.00 77.31 87 GLY A N 1
ATOM 652 C CA . GLY A 1 87 ? 19.020 -5.734 -17.793 1.00 77.31 87 GLY A CA 1
ATOM 653 C C . GLY A 1 87 ? 17.937 -5.339 -18.807 1.00 77.31 87 GLY A C 1
ATOM 654 O O . GLY A 1 87 ? 18.082 -4.330 -19.504 1.00 77.31 87 GLY A O 1
ATOM 655 N N . VAL A 1 88 ? 16.818 -6.078 -18.835 1.00 78.06 88 VAL A N 1
ATOM 656 C CA . VAL A 1 88 ? 15.614 -5.709 -19.605 1.00 78.06 88 VAL A CA 1
ATOM 657 C C . VAL A 1 88 ? 15.058 -4.394 -19.079 1.00 78.06 88 VAL A C 1
ATOM 659 O O . VAL A 1 88 ? 14.879 -3.445 -19.834 1.00 78.06 88 VAL A O 1
ATOM 662 N N . ILE A 1 89 ? 14.830 -4.321 -17.769 1.00 80.62 89 ILE A N 1
ATOM 663 C CA . ILE A 1 89 ? 14.218 -3.164 -17.112 1.00 80.62 89 ILE A CA 1
ATOM 664 C C . ILE A 1 89 ? 15.073 -1.910 -17.323 1.00 80.62 89 ILE A C 1
ATOM 666 O O . ILE A 1 89 ? 14.552 -0.850 -17.657 1.00 80.62 89 ILE A O 1
ATOM 670 N N . GLN A 1 90 ? 16.397 -2.034 -17.216 1.00 79.69 90 GLN A N 1
ATOM 671 C CA . GLN A 1 90 ? 17.321 -0.945 -17.512 1.00 79.69 90 GLN A CA 1
ATOM 672 C C . GLN A 1 90 ? 17.226 -0.484 -18.971 1.00 79.69 90 GLN A C 1
ATOM 674 O O . GLN A 1 90 ? 17.256 0.722 -19.225 1.00 79.69 90 GLN A O 1
ATOM 679 N N . SER A 1 91 ? 17.088 -1.420 -19.913 1.00 79.62 91 SER A N 1
ATOM 680 C CA . SER A 1 91 ? 16.867 -1.105 -21.328 1.00 79.62 91 SER A CA 1
ATOM 681 C C . SER A 1 91 ? 15.546 -0.365 -21.547 1.00 79.62 91 SER A C 1
ATOM 683 O O . SER A 1 91 ? 15.539 0.630 -22.261 1.00 79.62 91 SER A O 1
ATOM 685 N N . LEU A 1 92 ? 14.465 -0.762 -20.870 1.00 79.50 92 LEU A N 1
ATOM 686 C CA . LEU A 1 92 ? 13.175 -0.063 -20.940 1.00 79.50 92 LEU A CA 1
ATOM 687 C C . LEU A 1 92 ? 13.253 1.355 -20.355 1.00 79.50 92 LEU A C 1
ATOM 689 O O . LEU A 1 92 ? 12.755 2.304 -20.952 1.00 79.50 92 LEU A O 1
ATOM 693 N N . MET A 1 93 ? 13.941 1.535 -19.225 1.00 78.69 93 MET A N 1
ATOM 694 C CA . MET A 1 93 ? 14.163 2.863 -18.639 1.00 78.69 93 MET A CA 1
ATOM 695 C C . MET A 1 93 ? 15.051 3.768 -19.509 1.00 78.69 93 MET A C 1
ATOM 697 O O . MET A 1 93 ? 14.999 4.986 -19.359 1.00 78.69 93 MET A O 1
ATOM 701 N N . ASN A 1 94 ? 15.887 3.215 -20.405 1.00 77.81 94 ASN A N 1
ATOM 702 C CA . ASN A 1 94 ? 16.670 4.029 -21.351 1.00 77.81 94 ASN A CA 1
ATOM 703 C C . ASN A 1 94 ? 15.790 4.767 -22.360 1.00 77.81 94 ASN A C 1
ATOM 705 O O . ASN A 1 94 ? 16.251 5.735 -22.963 1.00 77.81 94 ASN A O 1
ATOM 709 N N . PHE A 1 95 ? 14.554 4.317 -22.562 1.00 74.94 95 PHE A N 1
ATOM 710 C CA . PHE A 1 95 ? 13.647 4.977 -23.484 1.00 74.94 95 PHE A CA 1
ATOM 711 C C . PHE A 1 95 ? 13.201 6.356 -22.986 1.00 74.94 95 PHE A C 1
ATOM 713 O O . PHE A 1 95 ? 12.792 7.183 -23.795 1.00 74.94 95 PHE A O 1
ATOM 720 N N . SER A 1 96 ? 13.318 6.636 -21.683 1.00 67.94 96 SER A N 1
ATOM 721 C CA . SER A 1 96 ? 12.995 7.938 -21.101 1.00 67.94 96 SER A CA 1
ATOM 722 C C . SER A 1 96 ? 13.968 9.016 -21.598 1.00 67.94 96 SER A C 1
ATOM 724 O O . SER A 1 96 ? 15.022 9.251 -21.008 1.00 67.94 96 SER A O 1
ATOM 726 N N . GLN A 1 97 ? 13.610 9.682 -22.698 1.00 64.31 97 GLN A N 1
ATOM 727 C CA . GLN A 1 97 ? 14.321 10.842 -23.231 1.00 64.31 97 GLN A CA 1
ATOM 728 C C . GLN A 1 97 ? 13.517 12.126 -22.980 1.00 64.31 97 GLN A C 1
ATOM 730 O O . GLN A 1 97 ? 12.361 12.209 -23.414 1.00 64.31 97 GLN A O 1
ATOM 735 N N . PRO A 1 98 ? 14.117 13.156 -22.347 1.00 57.09 98 PRO A N 1
ATOM 736 C CA . PRO A 1 98 ? 13.464 14.447 -22.148 1.00 57.09 98 PRO A CA 1
ATOM 737 C C . PRO A 1 98 ? 12.922 15.019 -23.465 1.00 57.09 98 PRO A C 1
ATOM 739 O O . PRO A 1 98 ? 13.647 15.109 -24.455 1.00 57.09 98 PRO A O 1
ATOM 742 N N . GLY A 1 99 ? 11.638 15.387 -23.483 1.00 56.50 99 GLY A N 1
ATOM 743 C CA . GLY A 1 99 ? 10.973 15.975 -24.653 1.00 56.50 99 GLY A CA 1
ATOM 744 C C . GLY A 1 99 ? 10.596 14.994 -25.771 1.00 56.50 99 GLY A C 1
ATOM 745 O O . GLY A 1 99 ? 10.043 15.431 -26.777 1.00 56.50 99 GLY A O 1
ATOM 746 N N . LYS A 1 100 ? 10.866 13.690 -25.615 1.00 60.84 100 LYS A N 1
ATOM 747 C CA . LYS A 1 100 ? 10.477 12.650 -26.587 1.00 60.84 100 LYS A CA 1
ATOM 748 C C . LYS A 1 100 ? 9.656 11.518 -25.983 1.00 60.84 100 LYS A C 1
ATOM 750 O O . LYS A 1 100 ? 8.775 11.006 -26.664 1.00 60.84 100 LYS A O 1
ATOM 755 N N . MET A 1 101 ? 9.934 11.127 -24.738 1.00 68.31 101 MET A N 1
ATOM 756 C CA . MET A 1 101 ? 9.224 10.026 -24.094 1.00 68.31 101 MET A CA 1
ATOM 757 C C . MET A 1 101 ? 9.187 10.182 -22.573 1.00 68.31 101 MET A C 1
ATOM 759 O O . MET A 1 101 ? 10.227 10.205 -21.913 1.00 68.31 101 MET A O 1
ATOM 763 N N . GLU A 1 102 ? 7.979 10.256 -22.012 1.00 68.31 102 GLU A N 1
ATOM 764 C CA . GLU A 1 102 ? 7.747 10.356 -20.566 1.00 68.31 102 GLU A CA 1
ATOM 765 C C . GLU A 1 102 ? 7.303 8.999 -20.005 1.00 68.31 102 GLU A C 1
ATOM 767 O O . GLU A 1 102 ? 6.120 8.760 -19.753 1.00 68.31 102 GLU A O 1
ATOM 772 N N . LEU A 1 103 ? 8.268 8.090 -19.832 1.00 79.00 103 LEU A N 1
ATOM 773 C CA . LEU A 1 103 ? 8.050 6.824 -19.134 1.00 79.00 103 LEU A CA 1
ATOM 774 C C . LEU A 1 103 ? 8.440 6.963 -17.663 1.00 79.00 103 LEU A C 1
ATOM 776 O O . LEU A 1 103 ? 9.619 7.115 -17.326 1.00 79.00 103 LEU A O 1
ATOM 780 N N . VAL A 1 104 ? 7.442 6.870 -16.786 1.00 83.56 104 VAL A N 1
ATOM 781 C CA . VAL A 1 104 ? 7.636 6.803 -15.335 1.00 83.56 104 VAL A CA 1
ATOM 782 C C . VAL A 1 104 ? 7.710 5.338 -14.933 1.00 83.56 104 VAL A C 1
ATOM 784 O O . VAL A 1 104 ? 6.789 4.577 -15.199 1.00 83.56 104 VAL A O 1
ATOM 787 N N . THR A 1 105 ? 8.796 4.934 -14.279 1.00 85.75 105 THR A N 1
ATOM 788 C CA . THR A 1 105 ? 8.940 3.564 -13.770 1.00 85.75 105 THR A CA 1
ATOM 789 C C . THR A 1 105 ? 8.801 3.557 -12.253 1.00 85.75 105 THR A C 1
ATOM 791 O O . THR A 1 105 ? 9.492 4.312 -11.569 1.00 85.75 105 THR A O 1
ATOM 794 N N . ILE A 1 106 ? 7.916 2.709 -11.731 1.00 90.00 106 ILE A N 1
ATOM 795 C CA . ILE A 1 106 ? 7.670 2.534 -10.297 1.00 90.00 106 ILE A CA 1
ATOM 796 C C . ILE A 1 106 ? 7.984 1.087 -9.931 1.00 90.00 106 ILE A C 1
ATOM 798 O O . ILE A 1 106 ? 7.483 0.159 -10.560 1.00 90.00 106 ILE A O 1
ATOM 802 N N . PHE A 1 107 ? 8.786 0.906 -8.885 1.00 91.12 107 PHE A N 1
ATOM 803 C CA . PHE A 1 107 ? 9.000 -0.389 -8.248 1.00 91.12 107 PHE A CA 1
ATOM 804 C C . PHE A 1 107 ? 8.313 -0.368 -6.889 1.00 91.12 107 PHE A C 1
ATOM 806 O O . PHE A 1 107 ? 8.636 0.473 -6.047 1.00 91.12 107 PHE A O 1
ATOM 813 N N . ALA A 1 108 ? 7.369 -1.278 -6.694 1.00 92.62 108 ALA A N 1
ATOM 814 C CA . ALA A 1 108 ? 6.664 -1.492 -5.444 1.00 92.62 108 ALA A CA 1
ATOM 815 C C . ALA A 1 108 ? 6.975 -2.899 -4.930 1.00 92.62 108 ALA A C 1
ATOM 817 O O . ALA A 1 108 ? 7.207 -3.825 -5.707 1.00 92.62 108 ALA A O 1
ATOM 818 N N . GLY A 1 109 ? 7.042 -3.043 -3.612 1.00 92.62 109 GLY A N 1
ATOM 819 C CA . GLY A 1 109 ? 7.406 -4.310 -3.010 1.00 92.62 109 GLY A CA 1
ATOM 820 C C . GLY A 1 109 ? 7.692 -4.223 -1.521 1.00 92.62 109 GLY A C 1
ATOM 821 O O . GLY A 1 109 ? 7.493 -3.188 -0.880 1.00 92.62 109 GLY A O 1
ATOM 822 N N . GLN A 1 110 ? 8.175 -5.336 -0.984 1.00 91.75 110 GLN A N 1
ATOM 823 C CA . GLN A 1 110 ? 8.585 -5.466 0.413 1.00 91.75 110 GLN A CA 1
ATOM 824 C C . GLN A 1 110 ? 9.969 -4.837 0.662 1.00 91.75 110 GLN A C 1
ATOM 826 O O . GLN A 1 110 ? 10.660 -4.418 -0.269 1.00 91.75 110 GLN A O 1
ATOM 831 N N . LEU A 1 111 ? 10.392 -4.745 1.927 1.00 90.56 111 LEU A N 1
ATOM 832 C CA . LEU A 1 111 ? 11.629 -4.052 2.322 1.00 90.56 111 LEU A CA 1
ATOM 833 C C . LEU A 1 111 ? 12.888 -4.663 1.672 1.00 90.56 111 LEU A C 1
ATOM 835 O O . LEU A 1 111 ? 13.867 -3.963 1.399 1.00 90.56 111 LEU A O 1
ATOM 839 N N . GLU A 1 112 ? 12.836 -5.954 1.359 1.00 91.19 112 GLU A N 1
ATOM 840 C CA . GLU A 1 112 ? 13.830 -6.747 0.637 1.00 91.19 112 GLU A CA 1
ATOM 841 C C . GLU A 1 112 ? 14.185 -6.133 -0.722 1.00 91.19 112 GLU A C 1
ATOM 843 O O . GLU A 1 112 ? 15.343 -6.211 -1.153 1.00 91.19 112 GLU A O 1
ATOM 848 N N . LEU A 1 113 ? 13.227 -5.454 -1.363 1.00 90.50 113 LEU A N 1
ATOM 849 C CA . LEU A 1 113 ? 13.426 -4.755 -2.629 1.00 90.50 113 LEU A CA 1
ATOM 850 C C . LEU A 1 113 ? 14.537 -3.705 -2.529 1.00 90.50 113 LEU A C 1
ATOM 852 O O . LEU A 1 113 ? 15.344 -3.575 -3.447 1.00 90.50 113 LEU A O 1
ATOM 856 N 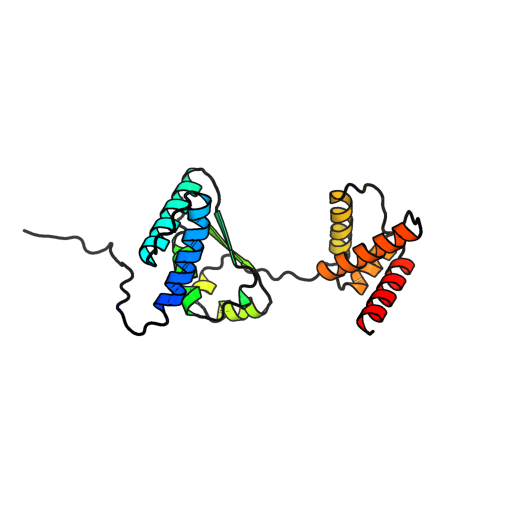N . VAL A 1 114 ? 14.640 -2.992 -1.404 1.00 88.75 114 VAL A N 1
ATOM 857 C CA . VAL A 1 114 ? 15.680 -1.968 -1.206 1.00 88.75 114 VAL A CA 1
ATOM 858 C C . VAL A 1 114 ? 17.070 -2.594 -1.308 1.00 88.75 114 VAL A C 1
ATOM 860 O O . VAL A 1 114 ? 17.967 -2.048 -1.953 1.00 88.75 114 VAL A O 1
ATOM 863 N N . SER A 1 115 ? 17.250 -3.762 -0.695 1.00 87.56 115 SER A N 1
ATOM 864 C CA . SER A 1 115 ? 18.504 -4.513 -0.752 1.00 87.56 115 SER A CA 1
ATOM 865 C C . SER A 1 115 ? 18.744 -5.107 -2.138 1.00 87.56 115 SER A C 1
ATOM 867 O O . SER A 1 115 ? 19.879 -5.082 -2.616 1.00 87.56 115 SER A O 1
ATOM 869 N N . ALA A 1 116 ? 17.696 -5.601 -2.804 1.00 85.38 116 ALA A N 1
ATOM 870 C CA . ALA A 1 116 ? 17.789 -6.095 -4.174 1.00 85.38 116 ALA A CA 1
ATOM 871 C C . ALA A 1 116 ? 18.286 -4.999 -5.126 1.00 85.38 116 ALA A C 1
ATOM 873 O O . ALA A 1 116 ? 19.306 -5.197 -5.788 1.00 85.38 116 ALA A O 1
ATOM 874 N N . ILE A 1 117 ? 17.651 -3.823 -5.106 1.00 87.00 117 ILE A N 1
ATOM 875 C CA . ILE A 1 117 ? 18.022 -2.649 -5.907 1.00 87.00 117 ILE A CA 1
ATOM 876 C C . ILE A 1 117 ? 19.467 -2.218 -5.631 1.00 87.00 117 ILE A C 1
ATOM 878 O O . ILE A 1 117 ? 20.235 -2.044 -6.576 1.00 87.00 117 ILE A O 1
ATOM 882 N N . LYS A 1 118 ? 19.892 -2.130 -4.363 1.00 86.19 118 LYS A N 1
ATOM 883 C CA . LYS A 1 118 ? 21.274 -1.747 -4.003 1.00 86.19 118 LYS A CA 1
ATOM 884 C C . LYS A 1 118 ? 22.341 -2.676 -4.588 1.00 86.19 118 LYS A C 1
ATOM 886 O O . LYS A 1 118 ? 23.434 -2.224 -4.929 1.00 86.19 118 LYS A O 1
ATOM 891 N N . ARG A 1 119 ? 22.050 -3.975 -4.736 1.00 83.81 119 ARG A N 1
ATOM 892 C CA . ARG A 1 119 ? 22.970 -4.927 -5.395 1.00 83.81 119 ARG A CA 1
ATOM 893 C C . ARG A 1 119 ? 23.135 -4.641 -6.893 1.00 83.81 119 ARG A C 1
ATOM 895 O O . ARG A 1 119 ? 24.052 -5.165 -7.526 1.00 83.81 119 ARG A O 1
ATOM 902 N N . MET A 1 120 ? 22.286 -3.789 -7.460 1.00 79.81 120 MET A N 1
ATOM 903 C CA . MET A 1 120 ? 22.232 -3.440 -8.873 1.00 79.81 120 MET A CA 1
ATOM 904 C C . MET A 1 120 ? 22.487 -1.952 -9.068 1.00 79.81 120 MET A C 1
ATOM 906 O O . MET A 1 120 ? 21.605 -1.192 -9.460 1.00 79.81 120 MET A O 1
ATOM 910 N N . ARG A 1 121 ? 23.741 -1.552 -8.845 1.00 81.38 121 ARG A N 1
ATOM 911 C CA . ARG A 1 121 ? 24.192 -0.155 -8.954 1.00 81.38 121 ARG A CA 1
ATOM 912 C C . ARG A 1 121 ? 23.635 0.620 -10.165 1.00 81.38 121 ARG A C 1
ATOM 914 O O . ARG A 1 121 ? 23.151 1.721 -9.944 1.00 81.38 121 ARG A O 1
ATOM 921 N N . PRO A 1 122 ? 23.585 0.071 -11.401 1.00 80.56 122 PRO A N 1
ATOM 922 C CA . PRO A 1 122 ? 23.068 0.827 -12.548 1.00 80.56 122 PRO A CA 1
ATOM 923 C C . PRO A 1 122 ? 21.577 1.191 -12.464 1.00 80.56 122 PRO A C 1
ATOM 925 O O . PRO A 1 122 ? 21.159 2.203 -13.022 1.00 80.56 122 PRO A O 1
ATOM 928 N N . LEU A 1 123 ? 20.765 0.356 -11.807 1.00 82.31 123 LEU A N 1
ATOM 929 C CA . LEU A 1 123 ? 19.357 0.648 -11.532 1.00 82.31 123 LEU A CA 1
ATOM 930 C C . LEU A 1 123 ? 19.247 1.623 -10.356 1.00 82.31 123 LEU A C 1
ATOM 932 O O . LEU A 1 123 ? 18.495 2.590 -10.428 1.00 82.31 123 LEU A O 1
ATOM 936 N N . ASP A 1 124 ? 20.041 1.389 -9.309 1.00 87.06 124 ASP A N 1
ATOM 937 C CA . ASP A 1 124 ? 20.072 2.197 -8.089 1.00 87.06 124 ASP A CA 1
ATOM 938 C C . ASP A 1 124 ? 20.395 3.676 -8.364 1.00 87.06 124 ASP A C 1
ATOM 940 O O . ASP A 1 124 ? 19.727 4.565 -7.839 1.00 87.06 124 ASP A O 1
ATOM 944 N N . GLU A 1 125 ? 21.369 3.932 -9.243 1.00 86.00 125 GLU A N 1
ATOM 945 C CA . GLU A 1 125 ? 21.810 5.271 -9.671 1.00 86.00 125 GLU A CA 1
ATOM 946 C C . GLU A 1 125 ? 20.755 6.037 -10.483 1.00 86.00 125 GLU A C 1
ATOM 948 O O . GLU A 1 125 ? 20.836 7.257 -10.613 1.00 86.00 125 GLU A O 1
ATOM 953 N N . ARG A 1 126 ? 19.762 5.338 -11.043 1.00 82.19 126 ARG A N 1
ATOM 954 C CA . ARG A 1 126 ? 18.702 5.933 -11.870 1.00 82.19 126 ARG A CA 1
ATOM 955 C C . ARG A 1 126 ? 17.406 6.182 -11.116 1.00 82.19 126 ARG A C 1
ATOM 957 O O . ARG A 1 126 ? 16.481 6.773 -11.672 1.00 82.19 126 ARG A O 1
ATOM 964 N N . MET A 1 127 ? 17.315 5.742 -9.866 1.00 84.38 127 MET A N 1
ATOM 965 C CA . MET A 1 127 ? 16.134 5.995 -9.054 1.00 84.38 127 MET A CA 1
ATOM 966 C C . MET A 1 127 ? 16.094 7.456 -8.619 1.00 84.38 127 MET A C 1
ATOM 968 O O . MET A 1 127 ? 16.891 7.887 -7.791 1.00 84.38 127 MET A O 1
ATOM 972 N N . ALA A 1 128 ? 15.116 8.200 -9.132 1.00 87.00 128 ALA A N 1
ATOM 973 C CA . ALA A 1 128 ? 14.896 9.587 -8.734 1.00 87.00 128 ALA A CA 1
ATOM 974 C C . ALA A 1 128 ? 14.493 9.717 -7.254 1.00 87.00 128 ALA A C 1
ATOM 976 O O . ALA A 1 128 ? 14.858 10.680 -6.587 1.00 87.00 128 ALA A O 1
ATOM 977 N N . PHE A 1 129 ? 13.738 8.746 -6.736 1.00 89.00 129 PHE A N 1
ATOM 978 C CA . PHE A 1 129 ? 13.259 8.745 -5.361 1.00 89.00 129 PHE A CA 1
ATOM 979 C C . PHE A 1 129 ? 13.075 7.317 -4.842 1.00 89.00 129 PHE A C 1
ATOM 981 O O . PHE A 1 129 ? 12.778 6.397 -5.606 1.00 89.00 129 PHE A O 1
ATOM 988 N N . LYS A 1 130 ? 13.240 7.144 -3.529 1.00 89.69 130 LYS A N 1
ATOM 989 C CA . LYS A 1 130 ? 12.957 5.908 -2.793 1.00 89.69 130 LYS A CA 1
ATOM 990 C C . LYS A 1 130 ? 12.124 6.274 -1.575 1.00 89.69 130 LYS A C 1
ATOM 992 O O . LYS A 1 130 ? 12.535 7.124 -0.791 1.00 89.69 130 LYS A O 1
ATOM 997 N N . CYS A 1 131 ? 10.983 5.616 -1.419 1.00 91.06 131 CYS A N 1
ATOM 998 C CA . CYS A 1 131 ? 10.072 5.834 -0.303 1.00 91.06 131 CYS A CA 1
ATOM 999 C C . CYS A 1 131 ? 9.901 4.544 0.482 1.00 91.06 131 CYS A C 1
ATOM 1001 O O . CYS A 1 131 ? 9.733 3.484 -0.121 1.00 91.06 131 CYS A O 1
ATOM 1003 N N . LEU A 1 132 ? 9.875 4.646 1.807 1.00 90.94 132 LEU A N 1
ATOM 1004 C CA . LEU A 1 132 ? 9.365 3.585 2.661 1.00 90.94 132 LEU A CA 1
ATOM 1005 C C . LEU A 1 132 ? 8.000 4.021 3.185 1.00 90.94 132 LEU A C 1
ATOM 1007 O O . LEU A 1 132 ? 7.892 5.058 3.836 1.00 90.94 132 LEU A O 1
ATOM 1011 N N . LEU A 1 133 ? 6.970 3.225 2.910 1.00 90.94 133 LEU A N 1
ATOM 1012 C CA . LEU A 1 133 ? 5.650 3.445 3.487 1.00 90.94 133 LEU A CA 1
ATOM 1013 C C . LEU A 1 133 ? 5.648 2.909 4.919 1.00 90.94 133 LEU A C 1
ATOM 1015 O O . LEU A 1 133 ? 5.762 1.704 5.142 1.00 90.94 133 LEU A O 1
ATOM 1019 N N . LEU A 1 134 ? 5.555 3.822 5.880 1.00 93.31 134 LEU A N 1
ATOM 1020 C CA . LEU A 1 134 ? 5.441 3.494 7.296 1.00 93.31 134 LEU A CA 1
ATOM 1021 C C . LEU A 1 134 ? 3.971 3.247 7.671 1.00 93.31 134 LEU A C 1
ATOM 1023 O O . LEU A 1 134 ? 3.071 3.706 6.960 1.00 93.31 134 LEU A O 1
ATOM 1027 N N . PRO A 1 135 ? 3.702 2.527 8.777 1.00 96.44 135 PRO A N 1
ATOM 1028 C CA . PRO A 1 135 ? 2.363 2.486 9.346 1.00 96.44 135 PRO A CA 1
ATOM 1029 C C . PRO A 1 135 ? 1.849 3.898 9.636 1.00 96.44 135 PRO A C 1
ATOM 1031 O O . PRO A 1 135 ? 2.619 4.780 10.016 1.00 96.44 135 PRO A O 1
ATOM 1034 N N . LEU A 1 136 ? 0.545 4.091 9.464 1.00 98.00 136 LEU A N 1
ATOM 1035 C CA . LEU A 1 136 ? -0.115 5.370 9.684 1.00 98.00 136 LEU A CA 1
ATOM 1036 C C . LEU A 1 136 ? -0.038 5.757 11.160 1.00 98.00 136 LEU A C 1
ATOM 1038 O O . LEU A 1 136 ? -0.286 4.926 12.035 1.00 98.00 136 LEU A O 1
ATOM 1042 N N . SER A 1 137 ? 0.219 7.029 11.440 1.00 98.31 137 SER A N 1
ATOM 1043 C CA . SER A 1 137 ? 0.010 7.619 12.765 1.00 98.31 137 SER A CA 1
ATOM 1044 C C . SER A 1 137 ? -1.467 7.556 13.184 1.00 98.31 137 SER A C 1
ATOM 1046 O O . SER A 1 137 ? -2.351 7.234 12.386 1.00 98.31 137 SER A O 1
ATOM 1048 N N . LEU A 1 138 ? -1.770 7.873 14.445 1.00 98.19 138 LEU A N 1
ATOM 1049 C CA . LEU A 1 138 ? -3.155 7.948 14.927 1.00 98.19 138 LEU A CA 1
ATOM 1050 C C . LEU A 1 138 ? -3.989 8.965 14.129 1.00 98.19 138 LEU A C 1
ATOM 1052 O O . LEU A 1 138 ? -5.146 8.700 13.792 1.00 98.19 138 LEU A O 1
ATOM 1056 N N . GLU A 1 139 ? -3.395 10.115 13.812 1.00 98.19 139 GLU A N 1
ATOM 1057 C CA . GLU A 1 139 ? -4.049 11.161 13.028 1.00 98.19 139 GLU A CA 1
ATOM 1058 C C . GLU A 1 139 ? -4.330 10.679 11.601 1.00 98.19 139 GLU A C 1
ATOM 1060 O O . GLU A 1 139 ? -5.473 10.728 11.145 1.00 98.19 139 GLU A O 1
ATOM 1065 N N . GLU A 1 140 ? -3.328 10.112 10.927 1.00 98.19 140 GLU A N 1
ATOM 1066 C CA . GLU A 1 140 ? -3.491 9.555 9.580 1.00 98.19 140 GLU A CA 1
ATOM 1067 C C . GLU A 1 140 ? -4.453 8.363 9.564 1.00 98.19 140 GLU A C 1
ATOM 1069 O O . GLU A 1 140 ? -5.220 8.214 8.621 1.00 98.19 140 GLU A O 1
ATOM 1074 N N . THR A 1 141 ? -4.472 7.533 10.612 1.00 98.38 141 THR A N 1
ATOM 1075 C CA . THR A 1 141 ? -5.439 6.432 10.759 1.00 98.38 141 THR A CA 1
ATOM 1076 C C . THR A 1 141 ? -6.862 6.981 10.838 1.00 98.38 141 THR A C 1
ATOM 1078 O O . THR A 1 141 ? -7.760 6.484 10.159 1.00 98.38 141 THR A O 1
ATOM 1081 N N . THR A 1 142 ? -7.065 8.042 11.619 1.00 97.38 142 THR A N 1
ATOM 1082 C CA . THR A 1 142 ? -8.362 8.720 11.737 1.00 97.38 142 THR A CA 1
ATOM 1083 C C . THR A 1 142 ? -8.803 9.302 10.396 1.00 97.38 142 THR A C 1
ATOM 1085 O O . THR A 1 142 ? -9.934 9.067 9.959 1.00 97.38 142 THR A O 1
ATOM 1088 N N . GLN A 1 143 ? -7.908 10.010 9.705 1.00 97.12 143 GLN A N 1
ATOM 1089 C CA . GLN A 1 143 ? -8.171 10.568 8.376 1.00 97.12 143 GLN A CA 1
ATOM 1090 C C . GLN A 1 143 ? -8.443 9.466 7.345 1.00 97.12 143 GLN A C 1
ATOM 1092 O O . GLN A 1 143 ? -9.369 9.587 6.545 1.00 97.12 143 GLN A O 1
ATOM 1097 N N . TYR A 1 144 ? -7.692 8.366 7.400 1.00 97.56 144 TYR A N 1
ATOM 1098 C CA . TYR A 1 144 ? -7.853 7.209 6.529 1.00 97.56 144 TYR A CA 1
ATOM 1099 C C . TYR A 1 144 ? -9.232 6.569 6.692 1.00 97.56 144 TYR A C 1
ATOM 1101 O O . TYR A 1 144 ? -9.957 6.426 5.706 1.00 97.56 144 TYR A O 1
ATOM 1109 N N . VAL A 1 145 ? -9.631 6.238 7.925 1.00 97.19 145 VAL A N 1
ATOM 1110 C CA . VAL A 1 145 ? -10.951 5.650 8.205 1.00 97.19 145 VAL A CA 1
ATOM 1111 C C . VAL A 1 145 ? -12.057 6.614 7.779 1.00 97.19 145 VAL A C 1
ATOM 1113 O O . VAL A 1 145 ? -12.958 6.221 7.042 1.00 97.19 145 VAL A O 1
ATOM 1116 N N . THR A 1 146 ? -11.959 7.891 8.151 1.00 94.81 146 THR A N 1
ATOM 1117 C CA . THR A 1 146 ? -12.965 8.909 7.794 1.00 94.81 146 THR A CA 1
ATOM 1118 C C . THR A 1 146 ? -13.089 9.076 6.278 1.00 94.81 146 THR A C 1
ATOM 1120 O O . THR A 1 146 ? -14.197 9.085 5.744 1.00 94.81 146 THR A O 1
ATOM 1123 N N . GLY A 1 147 ? -11.965 9.144 5.560 1.00 95.88 147 GLY A N 1
ATOM 1124 C CA . GLY A 1 147 ? -11.940 9.250 4.103 1.00 95.88 147 GLY A CA 1
ATOM 1125 C C . GLY A 1 147 ? -12.535 8.023 3.410 1.00 95.88 147 GLY A C 1
ATOM 1126 O O . GLY A 1 147 ? -13.280 8.163 2.441 1.00 95.88 147 GLY A O 1
ATOM 1127 N N . ARG A 1 148 ? -12.277 6.819 3.936 1.00 95.44 148 ARG A N 1
ATOM 1128 C CA . ARG A 1 148 ? -12.872 5.567 3.438 1.00 95.44 148 ARG A CA 1
ATOM 1129 C C . ARG A 1 148 ? -14.385 5.530 3.650 1.00 95.44 148 ARG A C 1
ATOM 1131 O O . ARG A 1 148 ? -15.108 5.176 2.722 1.00 95.44 148 ARG A O 1
ATOM 1138 N N . MET A 1 149 ? -14.860 5.952 4.821 1.00 95.31 149 MET A N 1
ATOM 1139 C CA . MET A 1 149 ? -16.295 6.072 5.106 1.00 95.31 149 MET A CA 1
ATOM 1140 C C . MET A 1 149 ? -16.965 7.090 4.173 1.00 95.31 149 MET A C 1
ATOM 1142 O O . MET A 1 149 ? -18.020 6.804 3.605 1.00 95.31 149 MET A O 1
ATOM 1146 N N . ALA A 1 150 ? -16.330 8.243 3.949 1.00 94.56 150 ALA A N 1
ATOM 1147 C CA . ALA A 1 150 ? -16.830 9.269 3.036 1.00 94.56 150 ALA A CA 1
ATOM 1148 C C . ALA A 1 150 ? -16.888 8.778 1.579 1.00 94.56 150 ALA A C 1
ATOM 1150 O O . ALA A 1 150 ? -17.882 9.011 0.892 1.00 94.56 150 ALA A O 1
ATOM 1151 N N . ALA A 1 151 ? -15.865 8.050 1.116 1.00 94.31 151 ALA A N 1
ATOM 1152 C CA . ALA A 1 151 ? -15.842 7.446 -0.218 1.00 94.31 151 ALA A CA 1
ATOM 1153 C C . ALA A 1 151 ? -16.951 6.395 -0.411 1.00 94.31 151 ALA A C 1
ATOM 1155 O O . ALA A 1 151 ? -17.465 6.243 -1.516 1.00 94.31 151 ALA A O 1
ATOM 1156 N N . ALA A 1 152 ? -17.365 5.719 0.666 1.00 92.31 152 ALA A N 1
ATOM 1157 C CA . ALA A 1 152 ? -18.521 4.822 0.682 1.00 92.31 152 ALA A CA 1
ATOM 1158 C C . ALA A 1 152 ? -19.878 5.560 0.776 1.00 92.31 152 ALA A C 1
ATOM 1160 O O . ALA A 1 152 ? -20.923 4.922 0.872 1.00 92.31 152 ALA A O 1
ATOM 1161 N N . GLY A 1 153 ? -19.885 6.898 0.764 1.00 93.38 153 GLY A N 1
ATOM 1162 C CA . GLY A 1 153 ? -21.095 7.722 0.850 1.00 93.38 153 GLY A CA 1
ATOM 1163 C C . GLY A 1 153 ? -21.613 7.947 2.274 1.00 93.38 153 GLY A C 1
ATOM 1164 O O . GLY A 1 153 ? -22.677 8.546 2.448 1.00 93.38 153 GLY A O 1
ATOM 1165 N N . CYS A 1 154 ? -20.882 7.510 3.303 1.00 92.06 154 CYS A N 1
ATOM 1166 C CA . CYS A 1 154 ? -21.271 7.732 4.688 1.00 92.06 154 CYS A CA 1
ATOM 1167 C C . CYS A 1 154 ? -20.984 9.181 5.106 1.00 92.06 154 CYS A C 1
ATOM 1169 O O . CYS A 1 154 ? -19.863 9.671 4.987 1.00 92.06 154 CYS A O 1
ATOM 1171 N N . ARG A 1 155 ? -22.009 9.867 5.622 1.00 82.12 155 ARG A N 1
ATOM 1172 C CA . ARG A 1 155 ? -21.903 11.229 6.182 1.00 82.12 155 ARG A CA 1
ATOM 1173 C C . ARG A 1 155 ? -22.031 11.264 7.706 1.00 82.12 155 ARG A C 1
ATOM 1175 O O . ARG A 1 155 ? -21.984 12.337 8.298 1.00 82.12 155 ARG A O 1
ATOM 1182 N N . ALA A 1 156 ? -22.241 10.104 8.324 1.00 85.50 156 ALA A N 1
ATOM 1183 C CA . ALA A 1 156 ? -22.406 9.964 9.760 1.00 85.50 156 ALA A CA 1
ATOM 1184 C C . ALA A 1 156 ? -21.082 9.572 10.425 1.00 85.50 156 ALA A C 1
ATOM 1186 O O . ALA A 1 156 ? -20.265 8.853 9.850 1.00 85.50 156 ALA A O 1
ATOM 1187 N N . ASN A 1 157 ? -20.904 9.996 11.674 1.00 87.81 157 ASN A N 1
ATOM 1188 C CA . ASN A 1 157 ? -19.778 9.571 12.501 1.00 87.81 157 ASN A CA 1
ATOM 1189 C C . ASN A 1 157 ? -20.069 8.193 13.104 1.00 87.81 157 ASN A C 1
ATOM 1191 O O . ASN A 1 157 ? -20.493 8.091 14.256 1.00 87.81 157 ASN A O 1
ATOM 1195 N N . VAL A 1 158 ? -19.854 7.148 12.302 1.00 95.12 158 VAL A N 1
ATOM 1196 C CA . VAL A 1 158 ? -20.087 5.751 12.703 1.00 95.12 158 VAL A CA 1
ATOM 1197 C C . VAL A 1 158 ? -19.092 5.303 13.769 1.00 95.12 158 VAL A C 1
ATOM 1199 O O . VAL A 1 158 ? -19.477 4.613 14.699 1.00 95.12 158 VAL A O 1
ATOM 1202 N N . PHE A 1 159 ? -17.834 5.730 13.691 1.00 97.31 159 PHE A N 1
ATOM 1203 C CA . PHE A 1 159 ? -16.837 5.445 14.722 1.00 97.31 159 PHE A CA 1
ATOM 1204 C C . PHE A 1 159 ? -16.709 6.631 15.677 1.00 97.31 159 PHE A C 1
ATOM 1206 O O . PHE A 1 159 ? -16.602 7.786 15.255 1.00 97.31 159 PHE A O 1
ATOM 1213 N N . SER A 1 160 ? -16.737 6.367 16.980 1.00 97.31 160 SER A N 1
ATOM 1214 C CA . SER A 1 160 ? -16.374 7.362 17.986 1.00 97.31 160 SER A CA 1
ATOM 1215 C C . SER A 1 160 ? -14.856 7.596 18.032 1.00 97.31 160 SER A C 1
ATOM 1217 O O . SER A 1 160 ? -14.065 6.843 17.467 1.00 97.31 160 SER A O 1
ATOM 1219 N N . THR A 1 161 ? -14.427 8.664 18.707 1.00 96.94 161 THR A N 1
ATOM 1220 C CA . THR A 1 161 ? -13.003 9.020 18.811 1.00 96.94 161 THR A CA 1
ATOM 1221 C C . THR A 1 161 ? -12.188 7.940 19.528 1.00 96.94 161 THR A C 1
ATOM 1223 O O . THR A 1 161 ? -11.088 7.608 19.096 1.00 96.94 161 THR A O 1
ATOM 1226 N N . ASP A 1 162 ? -12.738 7.354 20.589 1.00 97.81 162 ASP A N 1
ATOM 1227 C CA . ASP A 1 162 ? -12.155 6.223 21.315 1.00 97.81 162 ASP A CA 1
ATOM 1228 C C . ASP A 1 162 ? -12.122 4.946 20.457 1.00 97.81 162 ASP A C 1
ATOM 1230 O O . ASP A 1 162 ? -11.136 4.211 20.502 1.00 97.81 162 ASP A O 1
ATOM 1234 N N . ALA A 1 163 ? -13.125 4.712 19.598 1.00 98.12 163 ALA A N 1
ATOM 1235 C CA . ALA A 1 163 ? -13.085 3.610 18.636 1.00 98.12 163 ALA A CA 1
ATOM 1236 C C . ALA A 1 163 ? -11.927 3.770 17.642 1.00 98.12 163 ALA A C 1
ATOM 1238 O O . ALA A 1 163 ? -11.205 2.815 17.378 1.00 98.12 163 ALA A O 1
ATOM 1239 N N . LEU A 1 164 ? -11.699 4.982 17.127 1.00 98.19 164 LEU A N 1
ATOM 1240 C CA . LEU A 1 164 ? -10.585 5.269 16.215 1.00 98.19 164 LEU A CA 1
ATOM 1241 C C . LEU A 1 164 ? -9.216 5.084 16.886 1.00 98.19 164 LEU A C 1
ATOM 1243 O O . LEU A 1 164 ? -8.291 4.558 16.263 1.00 98.19 164 LEU A O 1
ATOM 1247 N N . GLN A 1 165 ? -9.093 5.451 18.165 1.00 98.31 165 GLN A N 1
ATOM 1248 C CA . GLN A 1 165 ? -7.894 5.175 18.964 1.00 98.31 165 GLN A CA 1
ATOM 1249 C C . GLN A 1 165 ? -7.664 3.670 19.140 1.00 98.31 165 GLN A C 1
ATOM 1251 O O . GLN A 1 165 ? -6.547 3.196 18.915 1.00 98.31 165 GLN A O 1
ATOM 1256 N N . ALA A 1 166 ? -8.716 2.916 19.475 1.00 98.31 166 ALA A N 1
ATOM 1257 C CA . ALA A 1 166 ? -8.655 1.461 19.585 1.00 98.31 166 ALA A CA 1
ATOM 1258 C C . ALA A 1 166 ? -8.262 0.813 18.247 1.00 98.31 166 ALA A C 1
ATOM 1260 O O . ALA A 1 166 ? -7.353 -0.015 18.209 1.00 98.31 166 ALA A O 1
ATOM 1261 N N . ILE A 1 167 ? -8.867 1.250 17.136 1.00 98.44 167 ILE A N 1
ATOM 1262 C CA . ILE A 1 167 ? -8.535 0.786 15.782 1.00 98.44 167 ILE A CA 1
ATOM 1263 C C . ILE A 1 167 ? -7.053 1.009 15.488 1.00 98.44 167 ILE A C 1
ATOM 1265 O O . ILE A 1 167 ? -6.374 0.086 15.036 1.00 98.44 167 ILE A O 1
ATOM 1269 N N . HIS A 1 168 ? -6.527 2.209 15.745 1.00 98.50 168 HIS A N 1
ATOM 1270 C CA . HIS A 1 168 ? -5.115 2.508 15.516 1.00 98.50 168 HIS A CA 1
ATOM 1271 C C . HIS A 1 168 ? -4.197 1.607 16.352 1.00 98.50 168 HIS A C 1
ATOM 1273 O O . HIS A 1 168 ? -3.286 0.990 15.797 1.00 98.50 168 HIS A O 1
ATOM 1279 N N . LEU A 1 169 ? -4.467 1.474 17.655 1.00 98.12 169 LEU A N 1
ATOM 1280 C CA . LEU A 1 169 ? -3.661 0.662 18.568 1.00 98.12 169 LEU A CA 1
ATOM 1281 C C . LEU A 1 169 ? -3.645 -0.818 18.148 1.00 98.12 169 LEU A C 1
ATOM 1283 O O . LEU A 1 169 ? -2.577 -1.409 17.977 1.00 98.12 169 LEU A O 1
ATOM 1287 N N . LEU A 1 170 ? -4.825 -1.395 17.908 1.00 97.56 170 LEU A N 1
ATOM 1288 C CA . LEU A 1 170 ? -5.005 -2.813 17.576 1.00 97.56 170 LEU A CA 1
ATOM 1289 C C . LEU A 1 170 ? -4.525 -3.166 16.163 1.00 97.56 170 LEU A C 1
ATOM 1291 O O . LEU A 1 170 ? -4.127 -4.302 15.905 1.00 97.56 170 LEU A O 1
ATOM 1295 N N . SER A 1 171 ? -4.527 -2.207 15.236 1.00 97.31 171 SER A N 1
ATOM 1296 C CA . SER A 1 171 ? -3.992 -2.384 13.878 1.00 97.31 171 SER A CA 1
ATOM 1297 C C . SER A 1 171 ? -2.518 -1.993 13.742 1.00 97.31 171 SER A C 1
ATOM 1299 O O . SER A 1 171 ? -1.900 -2.289 12.713 1.00 97.31 171 SER A O 1
ATOM 1301 N N . SER A 1 172 ? -1.961 -1.329 14.757 1.00 97.38 172 SER A N 1
ATOM 1302 C CA . SER A 1 172 ? -0.645 -0.682 14.727 1.00 97.38 172 SER A CA 1
ATOM 1303 C C . SER A 1 172 ? -0.483 0.289 13.547 1.00 97.38 172 SER A C 1
ATOM 1305 O O . SER A 1 172 ? 0.600 0.387 12.977 1.00 97.38 172 SER A O 1
ATOM 1307 N N . GLY A 1 173 ? -1.573 0.936 13.117 1.00 97.31 173 GLY A N 1
ATOM 1308 C CA . GLY A 1 173 ? -1.572 1.864 11.981 1.00 97.31 173 GLY A CA 1
ATOM 1309 C C . GLY A 1 173 ? -1.437 1.213 10.599 1.00 97.31 173 GLY A C 1
ATOM 1310 O O . GLY A 1 173 ? -1.272 1.912 9.602 1.00 97.31 173 GLY A O 1
ATOM 1311 N N . VAL A 1 174 ? -1.485 -0.119 10.486 1.00 97.25 174 VAL A N 1
ATOM 1312 C CA . VAL A 1 174 ? -1.320 -0.808 9.195 1.00 97.25 174 VAL A CA 1
ATOM 1313 C C . VAL A 1 174 ? -2.647 -0.801 8.421 1.00 97.25 174 VAL A C 1
ATOM 1315 O O . VAL A 1 174 ? -3.590 -1.461 8.866 1.00 97.25 174 VAL A O 1
ATOM 1318 N N . PRO A 1 175 ? -2.743 -0.179 7.225 1.00 96.69 175 PRO A N 1
ATOM 1319 C CA . PRO A 1 175 ? -4.012 -0.016 6.498 1.00 96.69 175 PRO A CA 1
ATOM 1320 C C . PRO A 1 175 ? -4.792 -1.313 6.266 1.00 96.69 175 PRO A C 1
ATOM 1322 O O . PRO A 1 175 ? -6.007 -1.359 6.431 1.00 96.69 175 PRO A O 1
ATOM 1325 N N . ARG A 1 176 ? -4.100 -2.413 5.939 1.00 95.25 176 ARG A N 1
ATOM 1326 C CA . ARG A 1 176 ? -4.747 -3.721 5.746 1.00 95.25 176 ARG A CA 1
ATOM 1327 C C . ARG A 1 176 ? -5.371 -4.267 7.035 1.00 95.25 176 ARG A C 1
ATOM 1329 O O . ARG A 1 176 ? -6.416 -4.908 6.968 1.00 95.25 176 ARG A O 1
ATOM 1336 N N . ARG A 1 177 ? -4.739 -4.035 8.191 1.00 97.00 177 ARG A N 1
ATOM 1337 C CA . ARG A 1 177 ? -5.272 -4.427 9.508 1.00 97.00 177 ARG A CA 1
ATOM 1338 C C . ARG A 1 177 ? -6.412 -3.503 9.925 1.00 97.00 177 ARG A C 1
ATOM 1340 O O . ARG A 1 177 ? -7.421 -4.009 10.395 1.00 97.00 177 ARG A O 1
ATOM 1347 N N . ILE A 1 178 ? -6.272 -2.195 9.678 1.00 98.12 178 ILE A N 1
ATOM 1348 C CA . ILE A 1 178 ? -7.331 -1.197 9.887 1.00 98.12 178 ILE A CA 1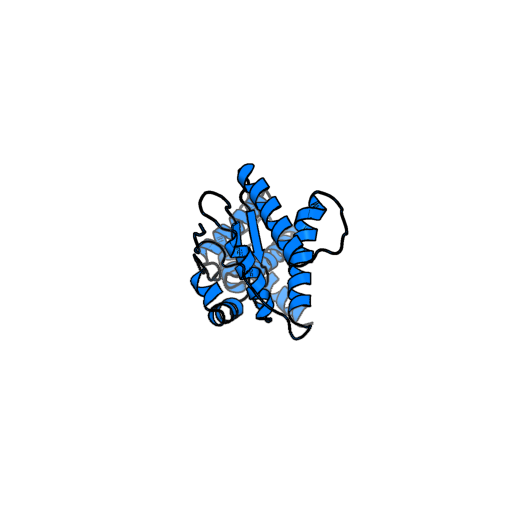
ATOM 1349 C C . ILE A 1 178 ? -8.596 -1.618 9.138 1.00 98.12 178 ILE A C 1
ATOM 1351 O O . ILE A 1 178 ? -9.633 -1.783 9.764 1.00 98.12 178 ILE A O 1
ATOM 1355 N N . ASN A 1 179 ? -8.497 -1.857 7.825 1.00 97.31 179 ASN A N 1
ATOM 1356 C CA . ASN A 1 179 ? -9.655 -2.229 7.009 1.00 97.31 179 ASN A CA 1
ATOM 1357 C C . ASN A 1 179 ? -10.342 -3.481 7.538 1.00 97.31 179 ASN A C 1
ATOM 1359 O O . ASN A 1 179 ? -11.535 -3.440 7.778 1.00 97.31 179 ASN A O 1
ATOM 1363 N N . ARG A 1 180 ? -9.586 -4.554 7.803 1.00 96.62 180 ARG A N 1
ATOM 1364 C CA . ARG A 1 180 ? -10.165 -5.792 8.342 1.00 96.62 180 ARG A CA 1
ATOM 1365 C C . ARG A 1 180 ? -10.926 -5.544 9.640 1.00 96.62 180 ARG A C 1
ATOM 1367 O O . ARG A 1 180 ? -12.068 -5.965 9.751 1.00 96.62 180 ARG A O 1
ATOM 1374 N N . LEU A 1 181 ? -10.306 -4.854 10.595 1.00 97.25 181 LEU A N 1
ATOM 1375 C CA . LEU A 1 181 ? -10.932 -4.567 11.882 1.00 97.25 181 LEU A CA 1
ATOM 1376 C C . LEU A 1 181 ? -12.203 -3.721 11.713 1.00 97.25 181 LEU A C 1
ATOM 1378 O O . LEU A 1 181 ? -13.232 -4.041 12.300 1.00 97.25 181 LEU A O 1
ATOM 1382 N N . CYS A 1 182 ? -12.155 -2.686 10.872 1.00 97.19 182 CYS A N 1
ATOM 1383 C CA . CYS A 1 182 ? -13.318 -1.857 10.566 1.00 97.19 182 CYS A CA 1
ATOM 1384 C C . CYS A 1 182 ? -14.425 -2.641 9.850 1.00 97.19 182 CYS A C 1
ATOM 1386 O O . CYS A 1 182 ? -15.586 -2.464 10.196 1.00 97.19 182 CYS A O 1
ATOM 1388 N N . ASP A 1 183 ? -14.092 -3.500 8.885 1.00 95.94 183 ASP A N 1
ATOM 1389 C CA . ASP A 1 183 ? -15.062 -4.293 8.124 1.00 95.94 183 ASP A CA 1
AT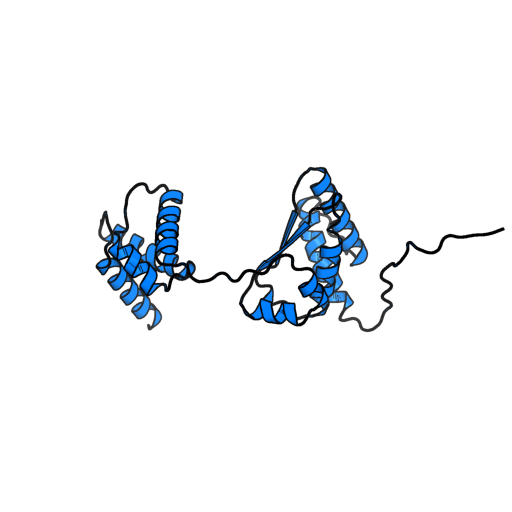OM 1390 C C . ASP A 1 183 ? -15.855 -5.218 9.062 1.00 95.94 183 ASP A C 1
ATOM 1392 O O . ASP A 1 183 ? -17.086 -5.241 9.015 1.00 95.94 183 ASP A O 1
ATOM 1396 N N . PHE A 1 184 ? -15.168 -5.923 9.970 1.00 96.00 184 PHE A N 1
ATOM 1397 C CA . PHE A 1 184 ? -15.831 -6.752 10.982 1.00 96.00 184 PHE A CA 1
ATOM 1398 C C . PHE A 1 184 ? -16.627 -5.916 11.985 1.00 96.00 184 PHE A C 1
ATOM 1400 O O . PHE A 1 184 ? -17.769 -6.256 12.286 1.00 96.00 184 PHE A O 1
ATOM 1407 N N . ALA A 1 185 ? -16.079 -4.795 12.458 1.00 96.94 185 ALA A N 1
ATOM 1408 C CA . ALA A 1 185 ? -16.789 -3.931 13.395 1.00 96.94 185 ALA A CA 1
ATOM 1409 C C . ALA A 1 185 ? -18.070 -3.339 12.791 1.00 96.94 185 ALA A C 1
ATOM 1411 O O . ALA A 1 185 ? -19.095 -3.267 13.465 1.00 96.94 185 ALA A O 1
ATOM 1412 N N . LEU A 1 186 ? -18.043 -2.963 11.510 1.00 96.31 186 LEU A N 1
ATOM 1413 C CA . LEU A 1 186 ? -19.225 -2.502 10.783 1.00 96.31 186 LEU A CA 1
ATOM 1414 C C . LEU A 1 186 ? -20.247 -3.624 10.588 1.00 96.31 186 LEU A C 1
ATOM 1416 O O . LEU A 1 186 ? -21.443 -3.365 10.699 1.00 96.31 186 LEU A O 1
ATOM 1420 N N . LEU A 1 187 ? -19.801 -4.857 10.328 1.00 95.31 187 LEU A N 1
ATOM 1421 C CA . LEU A 1 187 ? -20.688 -6.016 10.211 1.00 95.31 187 LEU A CA 1
ATOM 1422 C C . LEU A 1 187 ? -21.404 -6.315 11.536 1.00 95.31 187 LEU A C 1
ATOM 1424 O O . LEU A 1 187 ? -22.626 -6.472 11.543 1.00 95.31 187 LEU A O 1
ATOM 1428 N N . VAL A 1 188 ? -20.663 -6.340 12.647 1.00 94.25 188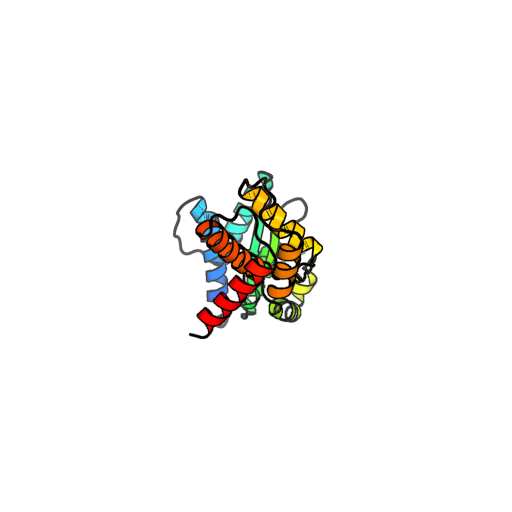 VAL A N 1
ATOM 1429 C CA . VAL A 1 188 ? -21.229 -6.526 13.992 1.00 94.25 188 VAL A CA 1
ATOM 1430 C C . VAL A 1 188 ? -22.180 -5.380 14.328 1.00 94.25 188 VAL A C 1
ATOM 1432 O O . VAL A 1 188 ? -23.341 -5.626 14.651 1.00 94.25 188 VAL A O 1
ATOM 1435 N N . GLY A 1 189 ? -21.748 -4.130 14.129 1.00 95.06 189 GLY A N 1
ATOM 1436 C CA . GLY A 1 189 ? -22.585 -2.953 14.361 1.00 95.06 189 GLY A CA 1
ATOM 1437 C C . GLY A 1 189 ? -23.880 -2.965 13.555 1.00 95.06 189 GLY A C 1
ATOM 1438 O O . GLY A 1 189 ? -24.937 -2.622 14.079 1.00 95.06 189 GLY A O 1
ATOM 1439 N N . TYR A 1 190 ? -23.829 -3.422 12.303 1.00 94.88 190 TYR A N 1
ATOM 1440 C CA . TYR A 1 190 ? -25.028 -3.622 11.497 1.00 94.88 190 TYR A CA 1
ATOM 1441 C C . TYR A 1 190 ? -25.944 -4.703 12.087 1.00 94.88 190 TYR A C 1
ATOM 1443 O O . TYR A 1 190 ? -27.146 -4.472 12.218 1.00 94.88 190 TYR A O 1
ATOM 1451 N N . SER A 1 191 ? -25.392 -5.856 12.480 1.00 95.25 191 SER A N 1
ATOM 1452 C CA . SER A 1 191 ? -26.171 -6.965 13.052 1.00 95.25 191 SER A CA 1
ATOM 1453 C C . SER A 1 191 ? -26.874 -6.595 14.367 1.00 95.25 191 SER A C 1
ATOM 1455 O O . SER A 1 191 ? -27.995 -7.038 14.618 1.00 95.25 191 SER A O 1
ATOM 1457 N N . GLU A 1 192 ? -26.261 -5.712 15.155 1.00 94.69 192 GLU A N 1
ATOM 1458 C CA . GLU A 1 192 ? -26.777 -5.226 16.438 1.00 94.69 192 GLU A CA 1
ATOM 1459 C C . GLU A 1 192 ? -27.603 -3.930 16.312 1.00 94.69 192 GLU A C 1
ATOM 1461 O O . GLU A 1 192 ? -28.070 -3.387 17.312 1.00 94.69 192 GLU A O 1
ATOM 1466 N N . ASN A 1 193 ? -27.831 -3.433 15.088 1.00 94.88 193 ASN A N 1
ATOM 1467 C CA . ASN A 1 193 ? -28.515 -2.160 14.809 1.00 94.88 193 ASN A CA 1
ATOM 1468 C C . ASN A 1 193 ? -27.890 -0.943 15.524 1.00 94.88 193 ASN A C 1
ATOM 1470 O O . ASN A 1 193 ? -28.584 -0.007 15.934 1.00 94.88 193 ASN A O 1
ATOM 1474 N N . LEU A 1 194 ? -26.564 -0.926 15.649 1.00 94.56 194 LEU A N 1
ATOM 1475 C CA . LEU A 1 194 ? -25.822 0.173 16.255 1.00 94.56 194 LEU A CA 1
ATOM 1476 C C . LEU A 1 194 ? -25.583 1.297 15.246 1.00 94.56 194 LEU A C 1
ATOM 1478 O O . LEU A 1 194 ? -24.957 1.117 14.203 1.00 94.56 194 LEU A O 1
ATOM 1482 N N . ALA A 1 195 ? -26.016 2.507 15.599 1.00 91.94 195 ALA A N 1
ATOM 1483 C CA . ALA A 1 195 ? -25.729 3.706 14.810 1.00 91.94 195 ALA A CA 1
ATOM 1484 C C . ALA A 1 195 ? -24.289 4.222 14.999 1.00 91.94 195 ALA A C 1
ATOM 1486 O O . ALA A 1 195 ? -23.804 5.010 14.183 1.00 91.94 195 ALA A O 1
ATOM 1487 N N . ARG A 1 196 ? -23.619 3.822 16.090 1.00 95.94 196 ARG A N 1
ATOM 1488 C CA . ARG A 1 196 ? -22.270 4.271 16.446 1.00 95.94 196 ARG A CA 1
ATOM 1489 C C . ARG A 1 196 ? -21.493 3.182 17.184 1.00 95.94 196 ARG A C 1
ATOM 1491 O O . ARG A 1 196 ? -21.989 2.630 18.158 1.00 95.94 196 ARG A O 1
ATOM 1498 N N . LEU A 1 197 ? -20.262 2.944 16.747 1.00 97.62 197 LEU A N 1
ATOM 1499 C CA . LEU A 1 197 ? -19.299 2.006 17.314 1.00 97.62 197 LEU A CA 1
ATOM 1500 C C . LEU A 1 197 ? -18.332 2.737 18.251 1.00 97.62 197 LEU A C 1
ATOM 1502 O O . LEU A 1 197 ? -17.802 3.797 17.904 1.00 97.62 197 LEU A O 1
ATOM 1506 N N . THR A 1 198 ? -18.111 2.146 19.424 1.00 97.88 198 THR A N 1
ATOM 1507 C CA . THR A 1 198 ? -17.219 2.626 20.499 1.00 97.88 198 THR A CA 1
ATOM 1508 C C . THR A 1 198 ? -15.984 1.743 20.637 1.00 97.88 198 THR A C 1
ATOM 1510 O O . THR A 1 198 ? -15.926 0.675 20.026 1.00 97.88 198 THR A O 1
ATOM 1513 N N . ALA A 1 199 ? -15.005 2.152 21.450 1.00 97.81 199 ALA A N 1
ATOM 1514 C CA . ALA A 1 199 ? -13.819 1.338 21.715 1.00 97.81 199 ALA A CA 1
ATOM 1515 C C . ALA A 1 199 ? -14.162 -0.080 22.195 1.00 97.81 199 ALA A C 1
ATOM 1517 O O . ALA A 1 199 ? -13.495 -1.022 21.782 1.00 97.81 199 ALA A O 1
ATOM 1518 N N . GLU A 1 200 ? -15.198 -0.243 23.018 1.00 97.25 200 GLU A N 1
ATOM 1519 C CA . GLU A 1 200 ? -15.642 -1.547 23.530 1.00 97.25 200 GLU A CA 1
ATOM 1520 C C . GLU A 1 200 ? -16.002 -2.516 22.396 1.00 97.25 200 GLU A C 1
ATOM 1522 O O . GLU A 1 200 ? -15.462 -3.618 22.336 1.00 97.25 200 GLU A O 1
ATOM 1527 N N . HIS A 1 201 ? -16.797 -2.059 21.423 1.00 97.31 201 HIS A N 1
ATOM 1528 C CA . HIS A 1 201 ? -17.154 -2.853 20.245 1.00 97.31 201 HIS A CA 1
ATOM 1529 C C . HIS A 1 201 ? -15.918 -3.246 19.421 1.00 97.31 201 HIS A C 1
ATOM 1531 O O . HIS A 1 201 ? -15.823 -4.370 18.937 1.00 97.31 201 HIS A O 1
ATOM 1537 N N . ILE A 1 202 ? -14.942 -2.339 19.277 1.00 98.00 202 ILE A N 1
ATOM 1538 C CA . ILE A 1 202 ? -13.701 -2.634 18.543 1.00 98.00 202 ILE A CA 1
ATOM 1539 C C . ILE A 1 202 ? -12.872 -3.711 19.256 1.00 98.00 202 ILE A C 1
ATOM 1541 O O . ILE A 1 202 ? -12.321 -4.587 18.590 1.00 98.00 202 ILE A O 1
ATOM 1545 N N . HIS A 1 203 ? -12.776 -3.658 20.587 1.00 97.56 203 HIS A N 1
ATOM 1546 C CA . HIS A 1 203 ? -12.042 -4.666 21.356 1.00 97.56 203 HIS A CA 1
ATOM 1547 C C . HIS A 1 203 ? -12.732 -6.029 21.290 1.00 97.56 203 HIS A C 1
ATOM 1549 O O . HIS A 1 203 ? -12.052 -7.014 21.016 1.00 97.56 203 HIS A O 1
ATOM 1555 N N . ALA A 1 204 ? -14.060 -6.076 21.436 1.00 95.75 204 ALA A N 1
ATOM 1556 C CA . ALA A 1 204 ? -14.829 -7.316 21.315 1.00 95.75 204 ALA A CA 1
ATOM 1557 C C . ALA A 1 204 ? -14.598 -7.993 19.952 1.00 95.75 204 ALA A C 1
ATOM 1559 O O . ALA A 1 204 ? -14.237 -9.167 19.883 1.00 95.75 204 ALA A O 1
ATOM 1560 N N . VAL A 1 205 ? -14.684 -7.222 18.863 1.00 95.56 205 VAL A N 1
ATOM 1561 C CA . VAL A 1 205 ? -14.411 -7.719 17.505 1.00 95.56 205 VAL A CA 1
ATOM 1562 C C . VAL A 1 205 ? -12.972 -8.221 17.368 1.00 95.56 205 VAL A C 1
ATOM 1564 O O . VAL A 1 205 ? -12.730 -9.261 16.756 1.00 95.56 205 VAL A O 1
ATOM 1567 N N . ALA A 1 206 ? -11.996 -7.504 17.928 1.00 94.81 206 ALA A N 1
ATOM 1568 C CA . ALA A 1 206 ? -10.600 -7.921 17.863 1.00 94.81 206 ALA A CA 1
ATOM 1569 C C . ALA A 1 206 ? -10.344 -9.239 18.618 1.00 94.81 206 ALA A C 1
ATOM 1571 O O . ALA A 1 206 ? -9.582 -10.076 18.129 1.00 94.81 206 ALA A O 1
ATOM 1572 N N . GLU A 1 207 ? -10.986 -9.442 19.771 1.00 93.50 207 GLU A N 1
ATOM 1573 C CA . GLU A 1 207 ? -10.916 -10.694 20.534 1.00 93.50 207 GLU A CA 1
ATOM 1574 C C . GLU A 1 207 ? -11.540 -11.864 19.764 1.00 93.50 207 GLU A C 1
ATOM 1576 O O . GLU A 1 207 ? -10.926 -12.930 19.657 1.00 93.50 207 GLU A O 1
ATOM 1581 N N . GLU A 1 208 ? -12.707 -11.660 19.149 1.00 90.19 208 GLU A N 1
ATOM 1582 C CA . GLU A 1 208 ? -13.352 -12.680 18.314 1.00 90.19 208 GLU A CA 1
ATOM 1583 C C . GLU A 1 208 ? -12.497 -13.062 17.102 1.00 90.19 208 GLU A C 1
ATOM 1585 O O . GLU A 1 208 ? -12.322 -14.249 16.814 1.00 90.19 208 GLU A O 1
ATOM 1590 N N . MET A 1 209 ? -11.901 -12.078 16.420 1.00 89.00 209 MET A N 1
ATOM 1591 C CA . MET A 1 209 ? -10.998 -12.327 15.293 1.00 89.00 209 MET A CA 1
ATOM 1592 C C . MET A 1 209 ? -9.783 -13.168 15.705 1.00 89.00 209 MET A C 1
ATOM 1594 O O . MET A 1 209 ? -9.364 -14.043 14.947 1.00 89.00 209 MET A O 1
ATOM 1598 N N . LEU A 1 210 ? -9.214 -12.923 16.890 1.00 84.12 210 LEU A N 1
ATOM 1599 C CA . LEU A 1 210 ? -8.092 -13.707 17.418 1.00 84.12 210 LEU A CA 1
ATOM 1600 C C . LEU A 1 210 ? -8.513 -15.140 17.756 1.00 84.12 210 LEU A C 1
ATOM 1602 O O . LEU A 1 210 ? -7.799 -16.079 17.407 1.00 84.12 210 LEU A O 1
ATOM 1606 N N . SER A 1 211 ? -9.678 -15.306 18.386 1.00 82.56 211 SER A N 1
ATOM 1607 C CA . SER A 1 211 ? -10.243 -16.618 18.717 1.00 82.56 211 SER A CA 1
ATOM 1608 C C . SER A 1 211 ? -10.498 -17.458 17.460 1.00 82.56 211 SER A C 1
ATOM 1610 O O . SER A 1 211 ? -10.067 -18.607 17.378 1.00 82.56 211 SER A O 1
ATOM 1612 N N . ALA A 1 212 ? -11.094 -16.856 16.426 1.00 75.75 212 ALA A N 1
ATOM 1613 C CA . ALA A 1 212 ? -11.380 -17.522 15.155 1.00 75.75 212 ALA A CA 1
ATOM 1614 C C . ALA A 1 212 ? -10.122 -17.908 14.355 1.00 75.75 212 ALA A C 1
ATOM 1616 O O . ALA A 1 212 ? -10.178 -18.820 13.538 1.00 75.75 212 ALA A O 1
ATOM 1617 N N . MET A 1 213 ? -8.994 -17.221 14.562 1.00 71.06 213 MET A N 1
ATOM 1618 C CA . MET A 1 213 ? -7.710 -17.567 13.935 1.00 71.06 213 MET A CA 1
ATOM 1619 C C . MET A 1 213 ? -6.943 -18.662 14.687 1.00 71.06 213 MET A C 1
ATOM 1621 O O . MET A 1 213 ? -6.013 -19.239 14.124 1.00 71.06 213 MET A O 1
ATOM 1625 N N . ALA A 1 214 ? -7.279 -18.900 15.957 1.00 60.50 214 ALA A N 1
ATOM 1626 C CA . ALA A 1 214 ? -6.641 -19.907 16.802 1.00 60.50 214 ALA A CA 1
ATOM 1627 C C . ALA A 1 214 ? -7.350 -21.275 16.768 1.00 60.50 214 ALA A C 1
ATOM 1629 O O . ALA A 1 214 ? -6.782 -22.254 17.256 1.00 60.50 214 ALA A O 1
ATOM 1630 N N . ALA A 1 215 ? -8.567 -21.328 16.221 1.00 51.84 215 ALA A N 1
ATOM 1631 C CA . ALA A 1 215 ? -9.370 -22.533 16.009 1.00 51.84 215 ALA A CA 1
ATOM 1632 C C . ALA A 1 215 ? -9.093 -23.172 14.639 1.00 51.84 215 ALA A C 1
ATOM 1634 O O . ALA A 1 215 ? -9.131 -24.422 14.570 1.00 51.84 215 ALA A O 1
#

pLDDT: mean 78.99, std 19.79, range [26.06, 98.5]

Radius of gyration: 25.42 Å; chains: 1; bounding box: 67×38×75 Å

Foldseek 3Di:
DDDDDPDPDPPVDDDDDDPPLQVVLLVVLVVVLCVLCCVPPVDDDSAGNVRSLVSVLVSQQVCVVVVHAAEAEDEQCLVPPDPSVVVSVLSVVVSDDPPRGHYHYYYYHDPSVVVVQVVVVSSVVPDPDDDDDDQDDLVRLVVVVVVVCVVVVHPDAQEDSQLSVLLCVLQVRHVVSSVVLVVQLVVVCVVVVHSHDHSVSSVVSSVVVVVVVVD

Organism: NCBI:txid1841610

InterPro domains:
  IPR027417 P-loop containing nucleoside triphosphate hydrolase [SSF52540] (49-210)
  IPR052026 ExeA/AAA ATPase DNA-binding & secretion [PTHR35894] (27-210)